Protein AF-A0A2J0YX47-F1 (afdb_monomer_lite)

Organism: Rhizobium meliloti (NCBI:txid382)

pLDDT: mean 73.88, std 24.18, range [27.05, 97.94]

Foldseek 3Di:
DDDDDDDDDDDDDDDDDDDPPDDDDDDDDDDDDDDDDDDQPDCLCVVLVVLLCVLCVLLQWAFDWDFDQDPVRDTDTDGQKDFDDPDDPLTFIDTWTKHFDDPPSLVVQCVSCVPDVLSNVLSVLLVVLCVVLVRFKMKTWDADDDRGALVRIDIDIDGPDPVRDDRDPVSSVSNSVSNRSSRRVSRVVVVVSVCVCPPVVVVVVVCVVVPPPPDPPDDDDD

Structure (mmCIF, N/CA/C/O backbone):
data_AF-A0A2J0YX47-F1
#
_entry.id   AF-A0A2J0YX47-F1
#
loop_
_atom_site.group_PDB
_atom_site.id
_atom_site.type_symbol
_atom_site.label_atom_id
_atom_site.label_alt_id
_atom_site.label_comp_id
_atom_site.label_asym_id
_atom_site.label_entity_id
_atom_site.label_seq_id
_atom_site.pdbx_PDB_ins_code
_atom_site.Cartn_x
_atom_site.Cartn_y
_atom_site.Cartn_z
_atom_site.occupancy
_atom_site.B_iso_or_equiv
_atom_site.auth_seq_id
_atom_site.auth_comp_id
_atom_site.auth_asym_id
_atom_site.auth_atom_id
_atom_site.pdbx_PDB_model_num
ATOM 1 N N . MET A 1 1 ? 71.806 33.761 16.094 1.00 38.50 1 MET A N 1
ATOM 2 C CA . MET A 1 1 ? 73.144 33.433 15.552 1.00 38.50 1 MET A CA 1
ATOM 3 C C . MET A 1 1 ? 73.238 31.907 15.451 1.00 38.50 1 MET A C 1
ATOM 5 O O . MET A 1 1 ? 73.053 31.285 16.481 1.00 38.50 1 MET A O 1
ATOM 9 N N . ARG A 1 2 ? 73.471 31.358 14.234 1.00 39.69 2 ARG A N 1
ATOM 10 C CA . ARG A 1 2 ? 73.780 29.937 13.860 1.00 39.69 2 ARG A CA 1
ATOM 11 C C . ARG A 1 2 ? 72.654 28.903 14.122 1.00 39.69 2 ARG A C 1
ATOM 13 O O . ARG A 1 2 ? 72.292 28.707 15.264 1.00 39.69 2 ARG A O 1
ATOM 20 N N . ARG A 1 3 ? 71.937 28.280 13.164 1.00 40.25 3 ARG A N 1
ATOM 21 C CA . ARG A 1 3 ? 72.217 27.531 11.901 1.00 40.25 3 ARG A CA 1
ATOM 22 C C . ARG A 1 3 ? 73.176 26.334 12.020 1.00 40.25 3 ARG A C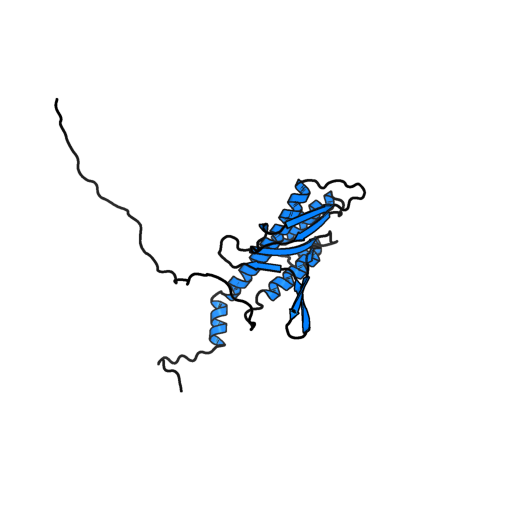 1
ATOM 24 O O . ARG A 1 3 ? 74.373 26.564 12.124 1.00 40.25 3 ARG A O 1
ATOM 31 N N . ALA A 1 4 ? 72.631 25.120 11.831 1.00 41.88 4 ALA A N 1
ATOM 32 C CA . ALA A 1 4 ? 73.027 24.031 10.897 1.00 41.88 4 ALA A CA 1
ATOM 33 C C . ALA A 1 4 ? 72.222 22.756 11.278 1.00 41.88 4 ALA A C 1
ATOM 35 O O . ALA A 1 4 ? 72.146 22.465 12.461 1.00 41.88 4 ALA A O 1
ATOM 36 N N . ARG A 1 5 ? 71.406 22.098 10.432 1.00 41.50 5 ARG A N 1
ATOM 37 C CA . ARG A 1 5 ? 71.568 21.398 9.126 1.00 41.50 5 ARG A CA 1
ATOM 38 C C . ARG A 1 5 ? 71.922 19.903 9.248 1.00 41.50 5 ARG A C 1
ATOM 40 O O . ARG A 1 5 ? 72.919 19.565 9.866 1.00 41.50 5 ARG A O 1
ATOM 47 N N . GLY A 1 6 ? 71.176 19.097 8.482 1.00 34.84 6 GLY A N 1
ATOM 48 C CA . GLY A 1 6 ? 71.463 17.714 8.056 1.00 34.84 6 GLY A CA 1
ATOM 49 C C . GLY A 1 6 ? 70.323 16.772 8.463 1.00 34.84 6 GLY A C 1
ATOM 50 O O . GLY A 1 6 ? 69.991 16.746 9.635 1.00 34.84 6 GLY A O 1
ATOM 51 N N . GLY A 1 7 ? 69.624 16.021 7.611 1.00 35.81 7 GLY A N 1
ATOM 52 C CA . GLY A 1 7 ? 69.786 15.655 6.201 1.00 35.81 7 GLY A CA 1
ATOM 53 C C . GLY A 1 7 ? 69.406 14.170 6.051 1.00 35.81 7 GLY A C 1
ATOM 54 O O . GLY A 1 7 ? 69.946 13.366 6.795 1.00 35.81 7 GLY A O 1
ATOM 55 N N . SER A 1 8 ? 68.471 13.827 5.154 1.00 39.28 8 SER A N 1
ATOM 56 C CA . SER A 1 8 ? 68.181 12.478 4.596 1.00 39.28 8 SER A CA 1
ATOM 57 C C . SER A 1 8 ? 66.858 12.612 3.822 1.00 39.28 8 SER A C 1
ATOM 59 O O . SER A 1 8 ? 65.834 12.948 4.403 1.00 39.28 8 SER A O 1
ATOM 61 N N . GLU A 1 9 ? 66.855 12.803 2.502 1.00 36.34 9 GLU A N 1
ATOM 62 C CA . GLU A 1 9 ? 66.995 11.815 1.417 1.00 36.34 9 GLU A CA 1
ATOM 63 C C . GLU A 1 9 ? 66.097 10.571 1.508 1.00 36.34 9 GLU A C 1
ATOM 65 O O . GLU A 1 9 ? 66.410 9.618 2.204 1.00 36.34 9 GLU A O 1
ATOM 70 N N . ARG A 1 10 ? 65.066 10.618 0.647 1.00 36.72 10 ARG A N 1
ATOM 71 C CA . ARG A 1 10 ? 64.506 9.553 -0.201 1.00 36.72 10 ARG A CA 1
ATOM 72 C C . ARG A 1 10 ? 63.946 8.313 0.493 1.00 36.72 10 ARG A C 1
ATOM 74 O O . ARG A 1 10 ? 64.685 7.395 0.797 1.00 36.72 10 ARG A O 1
ATOM 81 N N . GLU A 1 11 ? 62.629 8.180 0.392 1.00 37.47 11 GLU A N 1
ATOM 82 C CA . GLU A 1 11 ? 62.029 6.936 -0.087 1.00 37.47 11 GLU A CA 1
ATOM 83 C C . GLU A 1 11 ? 60.812 7.260 -0.963 1.00 37.47 11 GLU A C 1
ATOM 85 O O . GLU A 1 11 ? 59.869 7.940 -0.569 1.00 37.47 11 GLU A O 1
ATOM 90 N N . ARG A 1 12 ? 60.932 6.852 -2.228 1.00 39.25 12 ARG A N 1
ATOM 91 C CA . ARG A 1 12 ? 59.873 6.746 -3.228 1.00 39.25 12 ARG A CA 1
ATOM 92 C C . ARG A 1 12 ? 59.513 5.269 -3.265 1.00 39.25 12 ARG A C 1
ATOM 94 O O . ARG A 1 12 ? 60.406 4.481 -3.553 1.00 39.25 12 ARG A O 1
ATOM 101 N N . THR A 1 13 ? 58.254 4.919 -3.046 1.00 35.84 13 THR A N 1
ATOM 102 C CA . THR A 1 13 ? 57.599 3.679 -3.512 1.00 35.84 13 THR A CA 1
ATOM 103 C C . THR A 1 13 ? 56.110 3.835 -3.189 1.00 35.84 13 THR A C 1
ATOM 105 O O . THR A 1 13 ? 55.791 4.194 -2.066 1.00 35.84 13 THR A O 1
ATOM 108 N N . GLY A 1 14 ? 55.254 3.920 -4.219 1.00 36.66 14 GLY A N 1
ATOM 109 C CA . GLY A 1 14 ? 54.093 3.026 -4.414 1.00 36.66 14 GLY A CA 1
ATOM 110 C C . GLY A 1 14 ? 52.977 3.313 -3.399 1.00 36.66 14 GLY A C 1
ATOM 111 O O . GLY A 1 14 ? 53.189 3.166 -2.214 1.00 36.66 14 GLY A O 1
ATOM 112 N N . GLU A 1 15 ? 51.787 3.795 -3.724 1.00 35.84 15 GLU A N 1
ATOM 113 C CA . GLU A 1 15 ? 50.862 3.383 -4.770 1.00 35.84 15 GLU A CA 1
ATOM 114 C C . GLU A 1 15 ? 49.907 4.558 -5.018 1.00 35.84 15 GLU A C 1
ATOM 116 O O . GLU A 1 15 ? 49.274 5.071 -4.097 1.00 35.84 15 GLU A O 1
ATOM 121 N N . ALA A 1 16 ? 49.807 5.003 -6.267 1.00 35.28 16 ALA A N 1
ATOM 122 C CA . ALA A 1 16 ? 48.695 5.823 -6.719 1.00 35.28 16 ALA A CA 1
ATOM 123 C C . ALA A 1 16 ? 47.857 4.940 -7.640 1.00 35.28 16 ALA A C 1
ATOM 125 O O . ALA A 1 16 ? 48.049 4.915 -8.853 1.00 35.28 16 ALA A O 1
ATOM 126 N N . GLU A 1 17 ? 46.953 4.176 -7.032 1.00 39.28 17 GLU A N 1
ATOM 127 C CA . GLU A 1 17 ? 45.721 3.769 -7.691 1.00 39.28 17 GLU A CA 1
ATOM 128 C C . GLU A 1 17 ? 45.005 5.037 -8.155 1.00 39.28 17 GLU A C 1
ATOM 130 O O . GLU A 1 17 ? 44.599 5.850 -7.323 1.00 39.28 17 GLU A O 1
ATOM 135 N N . ARG A 1 18 ? 44.874 5.222 -9.470 1.00 37.50 18 ARG A N 1
ATOM 136 C CA . ARG A 1 18 ? 43.734 5.874 -10.130 1.00 37.50 18 ARG A CA 1
ATOM 137 C C . ARG A 1 18 ? 43.959 5.910 -11.635 1.00 37.50 18 ARG A C 1
ATOM 139 O O . ARG A 1 18 ? 45.076 6.073 -12.106 1.00 37.50 18 ARG A O 1
ATOM 146 N N . GLU A 1 19 ? 42.832 5.840 -12.336 1.00 36.16 19 GLU A N 1
ATOM 147 C CA . GLU A 1 19 ? 42.657 6.194 -13.745 1.00 36.16 19 GLU A CA 1
ATOM 148 C C . GLU A 1 19 ? 42.792 5.051 -14.767 1.00 36.16 19 GLU A C 1
ATOM 150 O O . GLU A 1 19 ? 43.541 5.099 -15.734 1.00 36.16 19 GLU A O 1
ATOM 155 N N . SER A 1 20 ? 41.942 4.033 -14.606 1.00 33.59 20 SER A N 1
ATOM 156 C CA . SER A 1 20 ? 41.308 3.383 -15.760 1.00 33.59 20 SER A CA 1
ATOM 157 C C . SER A 1 20 ? 39.887 3.925 -15.886 1.00 33.59 20 SER A C 1
ATOM 159 O O . SER A 1 20 ? 38.939 3.376 -15.331 1.00 33.59 20 SER A O 1
ATOM 161 N N . ALA A 1 21 ? 39.750 5.061 -16.570 1.00 35.97 21 ALA A N 1
ATOM 162 C CA . ALA A 1 21 ? 38.461 5.584 -16.993 1.00 35.97 21 ALA A CA 1
ATOM 163 C C . ALA A 1 21 ? 37.907 4.677 -18.105 1.00 35.97 21 ALA A C 1
ATOM 165 O O . ALA A 1 21 ? 38.193 4.864 -19.286 1.00 35.97 21 ALA A O 1
ATOM 166 N N . GLN A 1 22 ? 37.130 3.662 -17.722 1.00 36.25 22 GLN A N 1
ATOM 167 C CA . GLN A 1 22 ? 36.187 3.033 -18.638 1.00 36.25 22 GLN A CA 1
ATOM 168 C C . GLN A 1 22 ? 35.121 4.072 -18.981 1.00 36.25 22 GLN A C 1
ATOM 170 O O . GLN A 1 22 ? 34.341 4.500 -18.132 1.00 36.25 22 GLN A O 1
ATOM 175 N N . ALA A 1 23 ? 35.131 4.501 -20.239 1.00 35.12 23 ALA A N 1
ATOM 176 C CA . ALA A 1 23 ? 34.070 5.285 -20.838 1.00 35.12 23 ALA A CA 1
ATOM 177 C C . ALA A 1 23 ? 32.773 4.457 -20.825 1.00 35.12 23 ALA A C 1
ATOM 179 O O . ALA A 1 23 ? 32.535 3.636 -21.708 1.00 35.12 23 ALA A O 1
ATOM 180 N N . GLY A 1 24 ? 31.950 4.658 -19.795 1.00 37.19 24 GLY A N 1
ATOM 181 C CA . GLY A 1 24 ? 30.542 4.278 -19.827 1.00 37.19 24 GLY A CA 1
ATOM 182 C C . GLY A 1 24 ? 29.814 5.068 -20.924 1.00 37.19 24 GLY A C 1
ATOM 183 O O . GLY A 1 24 ? 30.229 6.188 -21.249 1.00 37.19 24 GLY A O 1
ATOM 184 N N . PRO A 1 25 ? 28.755 4.509 -21.533 1.00 35.00 25 PRO A N 1
ATOM 185 C CA . PRO A 1 25 ? 28.060 5.162 -22.632 1.00 35.00 25 PRO A CA 1
ATOM 186 C C . PRO A 1 25 ? 27.512 6.519 -22.181 1.00 35.00 25 PRO A C 1
ATOM 188 O O . PRO A 1 25 ? 26.784 6.636 -21.197 1.00 35.00 25 PRO A O 1
ATOM 191 N N . SER A 1 26 ? 27.909 7.560 -22.909 1.00 29.38 26 SER A N 1
ATOM 192 C CA . SER A 1 26 ? 27.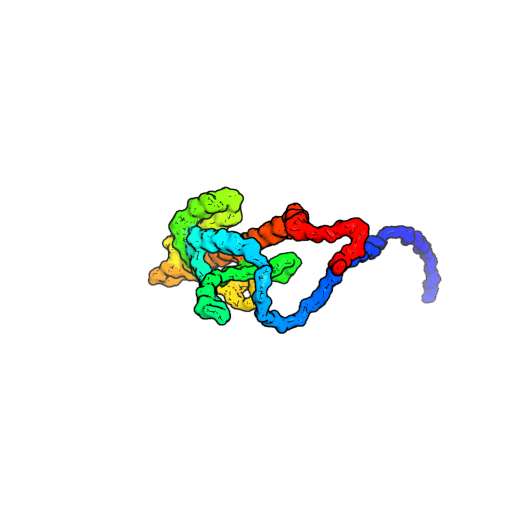496 8.938 -22.676 1.00 29.38 26 SER A CA 1
ATOM 193 C C . SER A 1 26 ? 25.991 9.089 -22.915 1.00 29.38 26 SER A C 1
ATOM 195 O O . SER A 1 26 ? 25.520 8.965 -24.044 1.00 29.38 26 SER A O 1
ATOM 197 N N . PHE A 1 27 ? 25.237 9.377 -21.855 1.00 44.53 27 PHE A N 1
ATOM 198 C CA . PHE A 1 27 ? 23.843 9.809 -21.948 1.00 44.53 27 PHE A CA 1
ATOM 199 C C . PHE A 1 27 ? 23.772 11.298 -22.337 1.00 44.53 27 PHE A C 1
ATOM 201 O O . PHE A 1 27 ? 24.499 12.107 -21.754 1.00 44.53 27 PHE A O 1
ATOM 208 N N . PRO A 1 28 ? 22.897 11.706 -23.276 1.00 35.84 28 PRO A N 1
ATOM 209 C CA . PRO A 1 28 ? 22.617 13.120 -23.505 1.00 35.84 28 PRO A CA 1
ATOM 210 C C . PRO A 1 28 ? 21.797 13.719 -22.340 1.00 35.84 28 PRO A C 1
ATOM 212 O O . PRO A 1 28 ? 20.998 13.012 -21.719 1.00 35.84 28 PRO A O 1
ATOM 215 N N . PRO A 1 29 ? 21.969 15.018 -22.028 1.00 35.03 29 PRO A N 1
ATOM 216 C CA . PRO A 1 29 ? 21.362 15.649 -20.859 1.00 35.03 29 PRO A CA 1
ATOM 217 C C . PRO A 1 29 ? 19.848 15.833 -21.038 1.00 35.03 29 PRO A C 1
ATOM 219 O O . PRO A 1 29 ? 19.388 16.373 -22.044 1.00 35.03 29 PRO A O 1
ATOM 222 N N . GLN A 1 30 ? 19.068 15.417 -20.037 1.00 43.44 30 GLN A N 1
ATOM 223 C CA . GLN A 1 30 ? 17.628 15.665 -19.984 1.00 43.44 30 GLN A CA 1
ATOM 224 C C . GLN A 1 30 ? 17.338 17.115 -19.584 1.00 43.44 30 GLN A C 1
ATOM 226 O O . GLN A 1 30 ? 17.714 17.562 -18.502 1.00 43.44 30 GLN A O 1
ATOM 231 N N . GLY A 1 31 ? 16.611 17.832 -20.441 1.00 27.05 31 GLY A N 1
ATOM 232 C CA . GLY A 1 31 ? 16.115 19.175 -20.169 1.00 27.05 31 GLY A CA 1
ATOM 233 C C . GLY A 1 31 ? 14.807 19.468 -20.902 1.00 27.05 31 GLY A C 1
ATOM 234 O O . GLY A 1 31 ? 14.831 19.883 -22.053 1.00 27.05 31 GLY A O 1
ATOM 235 N N . GLY A 1 32 ? 13.680 19.335 -20.195 1.00 27.56 32 GLY A N 1
ATOM 236 C CA . GLY A 1 32 ? 12.440 20.074 -20.479 1.00 27.56 32 GLY A CA 1
ATOM 237 C C . GLY A 1 32 ? 11.583 19.628 -21.678 1.00 27.56 32 GLY A C 1
ATOM 238 O O . GLY A 1 32 ? 11.955 18.740 -22.427 1.00 27.56 32 GLY A O 1
ATOM 239 N N . PRO A 1 33 ? 10.361 20.175 -21.809 1.00 52.56 33 PRO A N 1
ATOM 240 C CA . PRO A 1 33 ? 9.127 19.397 -21.702 1.00 52.56 33 PRO A CA 1
ATOM 241 C C . PRO A 1 33 ? 8.419 19.224 -23.050 1.00 52.56 33 PRO A C 1
ATOM 243 O O . PRO A 1 33 ? 8.163 20.220 -23.713 1.00 52.56 33 PRO A O 1
ATOM 246 N N . HIS A 1 34 ? 7.986 18.013 -23.422 1.00 31.62 34 HIS A N 1
ATOM 247 C CA . HIS A 1 34 ? 7.044 17.862 -24.536 1.00 31.62 34 HIS A CA 1
ATOM 248 C C . HIS A 1 34 ? 5.992 16.769 -24.338 1.00 31.62 34 HIS A C 1
ATOM 250 O O . HIS A 1 34 ? 6.249 15.642 -23.924 1.00 31.62 34 HIS A O 1
ATOM 256 N N . ALA A 1 35 ? 4.777 17.207 -24.643 1.00 27.16 35 ALA A N 1
ATOM 257 C CA . ALA A 1 35 ? 3.500 16.535 -24.600 1.00 27.16 35 ALA A CA 1
ATOM 258 C C . ALA A 1 35 ? 3.387 15.305 -25.521 1.00 27.16 35 ALA A C 1
ATOM 260 O O . ALA A 1 35 ? 3.874 15.294 -26.645 1.00 27.16 35 ALA A O 1
ATOM 261 N N . SER A 1 36 ? 2.626 14.327 -25.032 1.00 41.34 36 SER A N 1
ATOM 262 C CA . SER A 1 36 ? 1.572 13.572 -25.726 1.00 41.34 36 SER A CA 1
ATOM 263 C C . SER A 1 36 ? 1.698 13.340 -27.248 1.00 41.34 36 SER A C 1
ATOM 265 O O . SER A 1 36 ? 1.225 14.159 -28.033 1.00 41.34 36 SER A O 1
ATOM 267 N N . HIS A 1 37 ? 2.152 12.146 -27.660 1.00 29.75 37 HIS A N 1
ATOM 268 C CA . HIS A 1 37 ? 1.609 11.414 -28.825 1.00 29.75 37 HIS A CA 1
ATOM 269 C C . HIS A 1 37 ? 1.997 9.916 -28.816 1.00 29.75 37 HIS A C 1
ATOM 271 O O . HIS A 1 37 ? 3.002 9.485 -29.361 1.00 29.75 37 HIS A O 1
ATOM 277 N N . ARG A 1 38 ? 1.163 9.129 -28.128 1.00 33.25 38 ARG A N 1
ATOM 278 C CA . ARG A 1 38 ? 0.569 7.837 -28.529 1.00 33.25 38 ARG A CA 1
ATOM 279 C C . ARG A 1 38 ? 1.216 7.062 -29.705 1.00 33.25 38 ARG A C 1
ATOM 281 O O . ARG A 1 38 ? 0.926 7.380 -30.851 1.00 33.25 38 ARG A O 1
ATOM 288 N N . ALA A 1 39 ? 1.901 5.952 -29.397 1.00 28.03 39 ALA A N 1
ATOM 289 C CA . ALA A 1 39 ? 1.749 4.634 -30.049 1.00 28.03 39 ALA A CA 1
ATOM 290 C C . ALA A 1 39 ? 2.623 3.556 -29.351 1.00 28.03 39 ALA A C 1
ATOM 292 O O . ALA A 1 39 ? 3.835 3.528 -29.517 1.00 28.03 39 ALA A O 1
ATOM 293 N N . ALA A 1 40 ? 1.977 2.678 -28.572 1.00 35.97 40 ALA A N 1
ATOM 294 C CA . ALA A 1 40 ? 2.375 1.291 -28.279 1.00 35.97 40 ALA A CA 1
ATOM 295 C C . ALA A 1 40 ? 3.838 0.979 -27.873 1.00 35.97 40 ALA A C 1
ATOM 297 O O . ALA A 1 40 ? 4.544 0.328 -28.633 1.00 35.97 40 ALA A O 1
ATOM 298 N N . ARG A 1 41 ? 4.263 1.335 -26.650 1.00 34.41 41 ARG A N 1
ATOM 299 C CA . ARG A 1 41 ? 5.377 0.699 -25.902 1.00 34.41 41 ARG A CA 1
ATOM 300 C C . ARG A 1 41 ? 5.165 1.003 -24.410 1.00 34.41 41 ARG A C 1
ATOM 302 O O . ARG A 1 41 ? 5.099 2.176 -24.073 1.00 34.41 41 ARG A O 1
ATOM 309 N N . SER A 1 42 ? 4.971 0.095 -23.467 1.00 48.47 42 SER A N 1
ATOM 310 C CA . SER A 1 42 ? 4.881 -1.363 -23.413 1.00 48.47 42 SER A CA 1
ATOM 311 C C . SER A 1 42 ? 3.952 -1.632 -22.214 1.00 48.47 42 SER A C 1
ATOM 313 O O . SER A 1 42 ? 4.196 -1.099 -21.137 1.00 48.47 42 SER A O 1
ATOM 315 N N . GLY A 1 43 ? 2.861 -2.386 -22.379 1.00 65.69 43 GLY A N 1
ATOM 316 C CA . GLY A 1 43 ? 1.953 -2.771 -21.277 1.00 65.69 43 GLY A CA 1
ATOM 317 C C . GLY A 1 43 ? 2.561 -3.833 -20.357 1.00 65.69 43 GLY A C 1
ATOM 318 O O . GLY A 1 43 ? 1.862 -4.684 -19.834 1.00 65.69 43 GLY A O 1
ATOM 319 N N . TRP A 1 44 ? 3.887 -3.842 -20.229 1.00 81.06 44 TRP A N 1
ATOM 320 C CA . TRP A 1 44 ? 4.625 -4.868 -19.498 1.00 81.06 44 TRP A CA 1
ATOM 321 C C . TRP A 1 44 ? 4.287 -4.863 -18.006 1.00 81.06 44 TRP A C 1
ATOM 323 O O . TRP A 1 44 ? 4.324 -5.895 -17.357 1.00 81.06 44 TRP A O 1
ATOM 333 N N . PHE A 1 45 ? 3.899 -3.700 -17.485 1.00 84.56 45 PHE A N 1
ATOM 334 C CA . PHE A 1 45 ? 3.440 -3.534 -16.115 1.00 84.56 45 PHE A CA 1
ATOM 335 C C . PHE A 1 45 ? 1.945 -3.833 -15.937 1.00 84.56 45 PHE A C 1
ATOM 337 O O . PHE A 1 45 ? 1.479 -3.801 -14.803 1.00 84.56 45 PHE A O 1
ATOM 344 N N . ASP A 1 46 ? 1.175 -4.086 -17.007 1.00 86.19 46 ASP A N 1
ATOM 345 C CA . ASP A 1 46 ? -0.278 -4.285 -16.897 1.00 86.19 46 ASP A CA 1
ATOM 346 C C . ASP A 1 46 ? -0.587 -5.524 -16.035 1.00 86.19 46 ASP A C 1
ATOM 348 O O . ASP A 1 46 ? -1.456 -5.461 -15.173 1.00 86.19 46 ASP A O 1
ATOM 352 N N . SER A 1 47 ? 0.195 -6.604 -16.166 1.00 87.56 47 SER A N 1
ATOM 353 C CA . SER A 1 47 ? 0.081 -7.802 -15.317 1.00 87.56 47 SER A CA 1
ATOM 354 C C . SER A 1 47 ? 0.360 -7.504 -13.841 1.00 87.56 47 SER A C 1
ATOM 356 O O . SER A 1 47 ? -0.387 -7.940 -12.966 1.00 87.56 47 SER A O 1
ATOM 358 N N . VAL A 1 48 ? 1.411 -6.727 -13.559 1.00 91.94 48 VAL A N 1
ATOM 359 C CA . VAL A 1 48 ? 1.774 -6.307 -12.198 1.00 91.94 48 VAL A CA 1
ATOM 360 C C . VAL A 1 48 ? 0.690 -5.404 -11.608 1.00 91.94 48 VAL A C 1
ATOM 362 O O . VAL A 1 48 ? 0.381 -5.498 -10.422 1.00 91.94 48 VAL A O 1
ATOM 365 N N . TYR A 1 49 ? 0.082 -4.540 -12.422 1.00 92.56 49 TYR A N 1
ATOM 366 C CA . TYR A 1 49 ? -1.012 -3.673 -11.988 1.00 92.56 49 TYR A CA 1
ATOM 367 C C . TYR A 1 49 ? -2.279 -4.476 -11.707 1.00 92.56 49 TYR A C 1
ATOM 369 O O . TYR A 1 49 ? -2.868 -4.283 -10.648 1.00 92.56 49 TYR A O 1
ATOM 377 N N . ASP A 1 50 ? -2.656 -5.408 -12.581 1.00 91.00 50 ASP A N 1
ATOM 378 C CA . ASP A 1 50 ? -3.815 -6.285 -12.386 1.00 91.00 50 ASP A CA 1
ATOM 379 C C . ASP A 1 50 ? -3.669 -7.140 -11.110 1.00 91.00 50 ASP A C 1
ATOM 381 O O . ASP A 1 50 ? -4.617 -7.296 -10.323 1.00 91.00 50 ASP A O 1
ATOM 385 N N . ASP A 1 51 ? -2.463 -7.660 -10.859 1.00 93.31 51 ASP A N 1
ATOM 386 C CA . ASP A 1 51 ? -2.149 -8.394 -9.633 1.00 93.31 51 ASP A CA 1
ATOM 387 C C . ASP A 1 51 ? -2.228 -7.485 -8.398 1.00 93.31 51 ASP A C 1
ATOM 389 O O . ASP A 1 51 ? -2.878 -7.815 -7.399 1.00 93.31 51 ASP A O 1
ATOM 393 N N . PHE A 1 52 ? -1.658 -6.282 -8.488 1.00 95.38 52 PHE A N 1
ATOM 394 C CA . PHE A 1 52 ? -1.718 -5.290 -7.421 1.00 95.38 52 PHE A CA 1
ATOM 395 C C . PHE A 1 52 ? -3.151 -4.846 -7.107 1.00 95.38 52 PHE A C 1
ATOM 397 O O . PHE A 1 52 ? -3.515 -4.743 -5.935 1.00 95.38 52 PHE A O 1
ATOM 404 N N . GLU A 1 53 ? -4.001 -4.639 -8.115 1.00 94.81 53 GLU A N 1
ATOM 405 C CA . GLU A 1 53 ? -5.425 -4.346 -7.927 1.00 94.81 53 GLU A CA 1
ATOM 406 C C . GLU A 1 53 ? -6.123 -5.468 -7.146 1.00 94.81 53 GLU A C 1
ATOM 408 O O . GLU A 1 53 ? -6.887 -5.205 -6.207 1.00 94.81 53 GLU A O 1
ATOM 413 N N . THR A 1 54 ? -5.814 -6.724 -7.483 1.00 95.56 54 THR A N 1
ATOM 414 C CA . THR A 1 54 ? -6.342 -7.907 -6.793 1.00 95.56 54 THR A CA 1
ATOM 415 C C . THR A 1 54 ? -5.879 -7.953 -5.336 1.00 95.56 54 THR A C 1
ATOM 417 O O . THR A 1 54 ? -6.697 -8.144 -4.428 1.00 95.56 54 THR A O 1
ATOM 420 N N . ILE A 1 55 ? -4.593 -7.706 -5.081 1.00 96.69 55 ILE A N 1
ATOM 421 C CA . ILE A 1 55 ? -4.016 -7.645 -3.732 1.00 96.69 55 ILE A CA 1
ATOM 422 C C . ILE A 1 55 ? -4.654 -6.518 -2.918 1.00 96.69 55 ILE A C 1
ATOM 424 O O . ILE A 1 55 ? -5.090 -6.750 -1.786 1.00 96.69 55 ILE A O 1
ATOM 428 N N . CYS A 1 56 ? -4.786 -5.319 -3.488 1.00 96.50 56 CYS A N 1
ATOM 429 C CA . CYS A 1 56 ? -5.477 -4.202 -2.854 1.00 96.50 56 CYS A CA 1
ATOM 430 C C . CYS A 1 56 ? -6.907 -4.594 -2.463 1.00 96.50 56 CYS A C 1
ATOM 432 O O . CYS A 1 56 ? -7.292 -4.431 -1.303 1.00 96.50 56 CYS A O 1
ATOM 434 N N . ALA A 1 57 ? -7.670 -5.196 -3.378 1.00 96.12 57 ALA A N 1
ATOM 435 C CA . ALA A 1 57 ? -9.034 -5.641 -3.103 1.00 96.12 57 ALA A CA 1
ATOM 436 C C . ALA A 1 57 ? -9.103 -6.703 -1.986 1.00 96.12 57 ALA A C 1
ATOM 438 O O . ALA A 1 57 ? -10.005 -6.662 -1.141 1.00 96.12 57 ALA A O 1
ATOM 439 N N . ILE A 1 58 ? -8.142 -7.632 -1.938 1.00 96.50 58 ILE A N 1
ATOM 440 C CA . ILE A 1 58 ? -8.021 -8.642 -0.876 1.00 96.50 58 ILE A CA 1
ATOM 441 C C . ILE A 1 58 ? -7.747 -7.992 0.485 1.00 96.50 58 ILE A C 1
ATOM 443 O O . ILE A 1 58 ? -8.357 -8.386 1.487 1.00 96.50 58 ILE A O 1
ATOM 447 N N . LEU A 1 59 ? -6.847 -7.009 0.526 1.00 96.25 59 LEU A N 1
ATOM 448 C CA . LEU A 1 59 ? -6.457 -6.298 1.744 1.00 96.25 59 LEU A CA 1
ATOM 449 C C . LEU A 1 59 ? -7.518 -5.298 2.227 1.00 96.25 59 LEU A C 1
ATOM 451 O O . LEU A 1 59 ? -7.445 -4.851 3.368 1.00 96.25 59 LEU A O 1
ATOM 455 N N . GLY A 1 60 ? -8.525 -4.986 1.406 1.00 96.38 60 GLY A N 1
ATOM 456 C CA . GLY A 1 60 ? -9.569 -4.008 1.728 1.00 96.38 60 GLY A CA 1
ATOM 457 C C . GLY A 1 60 ? -9.231 -2.580 1.295 1.00 96.38 60 GLY A C 1
ATOM 458 O O . GLY A 1 60 ? -9.805 -1.620 1.806 1.00 96.38 60 GLY A O 1
ATOM 459 N N . ILE A 1 61 ? -8.301 -2.433 0.355 1.00 97.12 61 ILE A N 1
ATOM 460 C CA . ILE A 1 61 ? -7.928 -1.172 -0.277 1.00 97.12 61 ILE A CA 1
ATOM 461 C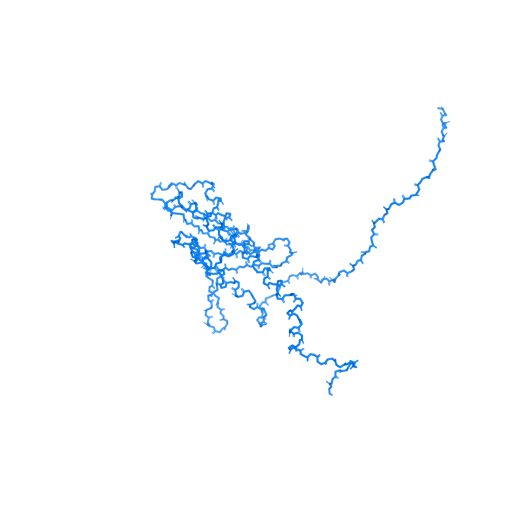 C . ILE A 1 61 ? -8.721 -1.035 -1.572 1.00 97.12 61 ILE A C 1
ATOM 463 O O . ILE A 1 61 ? -8.581 -1.820 -2.506 1.00 97.12 61 ILE A O 1
ATOM 467 N N . ARG A 1 62 ? -9.552 0.000 -1.642 1.00 96.19 62 ARG A N 1
ATOM 468 C CA . ARG A 1 62 ? -10.226 0.404 -2.871 1.00 96.19 62 ARG A CA 1
ATOM 469 C C . ARG A 1 62 ? -9.400 1.481 -3.554 1.00 96.19 62 ARG A C 1
ATOM 471 O O . ARG A 1 62 ? -9.371 2.613 -3.074 1.00 96.19 62 ARG A O 1
ATOM 478 N N . LEU A 1 63 ? -8.767 1.139 -4.669 1.00 94.56 63 LEU A N 1
ATOM 479 C CA . LEU A 1 63 ? -7.998 2.097 -5.457 1.00 94.56 63 LEU A CA 1
ATOM 480 C C . LEU A 1 63 ? -8.915 3.172 -6.050 1.00 94.56 63 LEU A C 1
ATOM 482 O O . LEU A 1 63 ? -10.023 2.888 -6.522 1.00 94.56 63 LEU A O 1
ATOM 486 N N . LYS A 1 64 ? -8.461 4.427 -6.005 1.00 92.38 64 LYS A N 1
ATOM 487 C CA . LYS A 1 64 ? -9.129 5.509 -6.729 1.00 92.38 64 LYS A CA 1
ATOM 488 C C . LYS A 1 64 ? -8.921 5.285 -8.217 1.00 92.38 64 LYS A C 1
ATOM 490 O O . LYS A 1 64 ? -7.898 4.760 -8.645 1.00 92.38 64 LYS A O 1
ATOM 495 N N . THR A 1 65 ? -9.907 5.689 -9.004 1.00 87.81 65 THR A N 1
ATOM 496 C CA . THR A 1 65 ? -9.808 5.627 -10.457 1.00 87.81 65 THR A CA 1
ATOM 497 C C . THR A 1 65 ? -9.996 7.012 -11.040 1.00 87.81 65 THR A C 1
ATOM 499 O O . THR A 1 65 ? -10.839 7.792 -10.587 1.00 87.81 65 THR A O 1
ATOM 502 N N . ARG A 1 66 ? -9.189 7.334 -12.048 1.00 80.88 66 ARG A N 1
ATOM 503 C CA . ARG A 1 66 ? -9.280 8.599 -12.767 1.00 80.88 66 ARG A CA 1
ATOM 504 C C . ARG A 1 66 ? -9.850 8.342 -14.152 1.00 80.88 66 ARG A C 1
ATOM 506 O O . ARG A 1 66 ? -9.278 7.592 -14.942 1.00 80.88 66 ARG A O 1
ATOM 513 N N . SER A 1 67 ? -10.961 9.008 -14.463 1.00 73.44 67 SER A N 1
ATOM 514 C CA . SER A 1 67 ? -11.533 8.987 -15.808 1.00 73.44 67 SER A CA 1
ATOM 515 C C . SER A 1 67 ? -10.620 9.749 -16.765 1.00 73.44 67 SER A C 1
ATOM 517 O O . SER A 1 67 ? -10.444 10.966 -16.631 1.00 73.44 67 SER A O 1
ATOM 519 N N . MET A 1 68 ? -10.062 9.051 -17.746 1.00 64.81 68 MET A N 1
ATOM 520 C CA . MET A 1 68 ? -9.342 9.663 -18.851 1.00 64.81 68 MET A CA 1
ATOM 521 C C . MET A 1 68 ? -10.256 9.753 -20.068 1.00 64.81 68 MET A C 1
ATOM 523 O O . MET A 1 68 ? -10.786 8.751 -20.551 1.00 64.81 68 MET A O 1
ATOM 527 N N . ARG A 1 69 ? -10.441 10.978 -20.572 1.00 62.09 69 ARG A N 1
ATOM 528 C CA . ARG A 1 69 ? -11.110 11.208 -21.854 1.00 62.09 69 ARG A CA 1
ATOM 529 C C . ARG A 1 69 ? -10.146 10.813 -22.960 1.00 62.09 69 ARG A C 1
ATOM 531 O O . ARG A 1 69 ? -9.160 11.503 -23.205 1.00 62.09 69 ARG A O 1
ATOM 538 N N . THR A 1 70 ? -10.431 9.703 -23.622 1.00 61.62 70 THR A N 1
ATOM 539 C CA . THR A 1 70 ? -9.722 9.331 -24.844 1.00 61.62 70 THR A CA 1
ATOM 540 C C . THR A 1 70 ? -10.268 10.196 -25.981 1.00 61.62 70 THR A C 1
ATOM 542 O O . THR A 1 70 ? -11.473 10.434 -26.040 1.00 61.62 70 THR A O 1
ATOM 545 N N . GLY A 1 71 ? -9.417 10.667 -26.901 1.00 59.00 71 GLY A N 1
ATOM 546 C CA . GLY A 1 71 ? -9.806 11.597 -27.982 1.00 59.00 71 GLY A CA 1
ATOM 547 C C . GLY A 1 71 ? -10.907 11.109 -28.943 1.00 59.00 71 GLY A C 1
ATOM 548 O O . GLY A 1 71 ? -11.301 11.857 -29.826 1.00 59.00 71 GLY A O 1
ATOM 549 N N . GLY A 1 72 ? -11.407 9.878 -28.770 1.00 66.94 72 GLY A N 1
ATOM 550 C CA . GLY A 1 72 ? -12.518 9.274 -29.514 1.00 66.94 72 GLY A CA 1
ATOM 551 C C . GLY A 1 72 ? -13.820 9.102 -28.715 1.00 66.94 72 GLY A C 1
ATOM 552 O O . GLY A 1 72 ? -14.666 8.318 -29.124 1.00 66.94 72 GLY A O 1
ATOM 553 N N . GLY A 1 73 ? -13.989 9.768 -27.566 1.00 61.34 73 GLY A N 1
ATOM 554 C CA . GLY A 1 73 ? -15.256 9.772 -26.811 1.00 61.34 73 GLY A CA 1
ATOM 555 C C . GLY A 1 73 ? -15.451 8.616 -25.822 1.00 61.34 73 GLY A C 1
ATOM 556 O O . GLY A 1 73 ? -16.342 8.690 -24.978 1.00 61.34 73 GLY A O 1
ATOM 557 N N . SER A 1 74 ? -14.594 7.592 -25.836 1.00 57.16 74 SER A N 1
ATOM 558 C CA . SER A 1 74 ? -14.554 6.578 -24.777 1.00 57.16 74 SER A CA 1
ATOM 559 C C . SER A 1 74 ? -13.901 7.149 -23.512 1.00 57.16 74 SER A C 1
ATOM 561 O O . SER A 1 74 ? -12.816 7.738 -23.567 1.00 57.16 74 SER A O 1
ATOM 563 N N . SER A 1 75 ? -14.542 6.971 -22.357 1.00 58.50 75 SER A N 1
ATOM 564 C CA . SER A 1 75 ? -13.931 7.237 -21.051 1.00 58.50 75 SER A CA 1
ATOM 565 C C . SER A 1 75 ? -13.291 5.940 -20.569 1.00 58.50 75 SER A C 1
ATOM 567 O O . SER A 1 75 ? -13.998 4.960 -20.350 1.00 58.50 75 SER A O 1
ATOM 569 N N . SER A 1 76 ? -11.964 5.912 -20.450 1.00 66.00 76 SER A N 1
ATOM 570 C CA . SER A 1 76 ? -11.264 4.802 -19.798 1.00 66.00 76 SER A CA 1
ATOM 571 C C . SER A 1 76 ? -11.031 5.185 -18.346 1.00 66.00 76 SER A C 1
ATOM 573 O O . SER A 1 76 ? -10.428 6.224 -18.069 1.00 66.00 76 SER A O 1
ATOM 575 N N . SER A 1 77 ? -11.501 4.355 -17.419 1.00 75.31 77 SER A N 1
ATOM 576 C CA . SER A 1 77 ? -11.134 4.470 -16.010 1.00 75.31 77 SER A CA 1
ATOM 577 C C . SER A 1 77 ? -9.821 3.724 -15.804 1.00 75.31 77 SER A C 1
ATOM 579 O O . SER A 1 77 ? -9.740 2.560 -16.186 1.00 75.31 77 SER A O 1
ATOM 581 N N . LYS A 1 78 ? -8.792 4.384 -15.271 1.00 80.38 78 LYS A N 1
ATOM 582 C CA . LYS A 1 78 ? -7.549 3.716 -14.857 1.00 80.38 78 LYS A CA 1
ATOM 583 C C . LYS A 1 78 ? -7.342 3.890 -13.355 1.00 80.38 78 LYS A C 1
ATOM 585 O O . LYS A 1 78 ? -7.681 4.969 -12.848 1.00 80.38 78 LYS A O 1
ATOM 590 N N . PRO A 1 79 ? -6.814 2.876 -12.652 1.00 85.62 79 PRO A N 1
ATOM 591 C CA . PRO A 1 79 ? -6.435 3.030 -11.255 1.00 85.62 79 PRO A CA 1
ATOM 592 C C . PRO A 1 79 ? -5.377 4.133 -11.112 1.00 85.62 79 PRO A C 1
ATOM 594 O O . PRO A 1 79 ? -4.543 4.351 -11.993 1.00 85.62 79 PRO A O 1
ATOM 597 N N . CYS A 1 80 ? -5.435 4.858 -10.001 1.00 89.44 80 CYS A N 1
ATOM 598 C CA . CYS A 1 80 ? -4.443 5.851 -9.610 1.00 89.44 80 CYS A CA 1
ATOM 599 C C . CYS A 1 80 ? -3.201 5.144 -9.046 1.00 89.44 80 CYS A C 1
ATOM 601 O O . CYS A 1 80 ? -2.999 5.127 -7.834 1.00 89.44 80 CYS A O 1
ATOM 603 N N . ILE A 1 81 ? -2.418 4.519 -9.925 1.00 90.94 81 ILE A N 1
ATOM 604 C CA . ILE A 1 81 ? -1.131 3.883 -9.624 1.00 90.94 81 ILE A CA 1
ATOM 605 C C . ILE A 1 81 ? -0.069 4.571 -10.481 1.00 90.94 81 ILE A C 1
ATOM 607 O O . ILE A 1 81 ? -0.272 4.760 -11.684 1.00 90.94 81 ILE A O 1
ATOM 611 N N . TRP A 1 82 ? 1.054 4.945 -9.872 1.00 90.12 82 TRP A N 1
ATOM 612 C CA . TRP A 1 82 ? 2.175 5.570 -10.569 1.00 90.12 82 TRP A CA 1
ATOM 613 C C . TRP A 1 82 ? 3.505 5.041 -10.051 1.00 90.12 82 TRP A C 1
ATOM 615 O O . TRP A 1 82 ? 3.639 4.679 -8.887 1.00 90.12 82 TRP A O 1
ATOM 625 N N . PHE A 1 83 ? 4.507 5.049 -10.920 1.00 90.94 83 PHE A N 1
ATOM 626 C CA . PHE A 1 83 ? 5.891 4.760 -10.574 1.00 90.94 83 PHE A CA 1
ATOM 627 C C . PHE A 1 83 ? 6.819 5.662 -11.384 1.00 90.94 83 PHE A C 1
ATOM 629 O O . PHE A 1 83 ? 6.408 6.229 -12.403 1.00 90.94 83 PHE A O 1
ATOM 636 N N . SER A 1 84 ? 8.058 5.810 -10.933 1.00 87.25 84 SER A N 1
ATOM 637 C CA . SER A 1 84 ? 9.091 6.537 -11.667 1.00 87.25 84 SER A CA 1
ATOM 638 C C . SER A 1 84 ? 10.374 5.733 -11.728 1.00 87.25 84 SER A C 1
ATOM 640 O O . SER A 1 84 ? 10.893 5.389 -10.674 1.00 87.25 84 SER A O 1
ATOM 642 N N . GLY A 1 85 ? 10.875 5.530 -12.951 1.00 83.19 85 GLY A N 1
ATOM 643 C CA . GLY A 1 85 ? 12.232 5.061 -13.225 1.00 83.19 85 GLY A CA 1
ATOM 644 C C . GLY A 1 85 ? 12.617 3.744 -12.560 1.00 83.19 85 GLY A C 1
ATOM 645 O O . GLY A 1 85 ? 11.798 3.074 -11.940 1.00 83.19 85 GLY A O 1
ATOM 646 N N . PHE A 1 86 ? 13.887 3.406 -12.743 1.00 82.31 86 PHE A N 1
ATOM 647 C CA . PHE A 1 86 ? 14.620 2.467 -11.913 1.00 82.31 86 PHE A CA 1
ATOM 648 C C . PHE A 1 86 ? 16.045 3.014 -11.774 1.00 82.31 86 PHE A C 1
ATOM 650 O O . PHE A 1 86 ? 16.563 3.659 -12.695 1.00 82.31 86 PHE A O 1
ATOM 657 N N . TYR A 1 87 ? 16.691 2.733 -10.642 1.00 77.12 87 TYR A N 1
ATOM 658 C CA . TYR A 1 87 ? 18.106 3.039 -10.394 1.00 77.12 87 TYR A CA 1
ATOM 659 C C . TYR A 1 87 ? 18.473 4.529 -10.193 1.00 77.12 87 TYR A C 1
ATOM 661 O O . TYR A 1 87 ? 19.658 4.867 -10.192 1.00 77.12 87 TYR A O 1
ATOM 669 N N . SER A 1 88 ? 17.504 5.422 -9.952 1.00 80.12 88 SER A N 1
ATOM 670 C CA . SER A 1 88 ? 17.734 6.812 -9.515 1.00 80.12 88 SER A CA 1
ATOM 671 C C . SER A 1 88 ? 17.244 7.074 -8.086 1.00 80.12 88 SER A C 1
ATOM 673 O O . SER A 1 88 ? 16.304 6.459 -7.583 1.00 80.12 88 SER A O 1
ATOM 675 N N . GLN A 1 89 ? 17.878 8.030 -7.397 1.00 76.69 89 GLN A N 1
ATOM 676 C CA . GLN A 1 89 ? 17.415 8.457 -6.076 1.00 76.69 89 GLN A CA 1
ATOM 677 C C . GLN A 1 89 ? 16.038 9.127 -6.191 1.00 76.69 89 GLN A C 1
ATOM 679 O O . GLN A 1 89 ? 15.891 10.131 -6.886 1.00 76.69 89 GLN A O 1
ATOM 684 N N . GLY A 1 90 ? 15.057 8.599 -5.457 1.00 78.50 90 GLY A N 1
ATOM 685 C CA . GLY A 1 90 ? 13.673 9.082 -5.484 1.00 78.50 90 GLY A CA 1
ATOM 686 C C . GLY A 1 90 ? 12.752 8.284 -6.405 1.00 78.50 90 GLY A C 1
ATOM 687 O O . GLY A 1 90 ? 11.567 8.613 -6.476 1.00 78.50 90 GLY A O 1
ATOM 688 N N . ASP A 1 91 ? 13.272 7.242 -7.055 1.00 86.50 91 ASP A N 1
ATOM 689 C CA . ASP A 1 91 ? 12.454 6.266 -7.762 1.00 86.50 91 ASP A CA 1
ATOM 690 C C . ASP A 1 91 ? 11.632 5.421 -6.782 1.00 86.50 91 ASP A C 1
ATOM 692 O O . ASP A 1 91 ? 12.005 5.203 -5.623 1.00 86.50 91 ASP A O 1
ATOM 696 N N . GLY A 1 92 ? 10.471 4.978 -7.245 1.00 91.38 92 GLY A N 1
ATOM 697 C CA . GLY A 1 92 ? 9.531 4.235 -6.428 1.00 91.38 92 GLY A CA 1
ATOM 698 C C . GLY A 1 92 ? 8.184 4.075 -7.111 1.00 91.38 92 GLY A C 1
ATOM 699 O O . GLY A 1 92 ? 7.999 4.424 -8.278 1.00 91.38 92 GLY A O 1
ATOM 700 N N . ALA A 1 93 ? 7.225 3.558 -6.348 1.00 92.81 93 ALA A N 1
ATOM 701 C CA . ALA A 1 93 ? 5.822 3.529 -6.723 1.00 92.81 93 ALA A CA 1
ATOM 702 C C . ALA A 1 93 ? 4.964 4.198 -5.645 1.00 92.81 93 ALA A C 1
ATOM 704 O O . ALA A 1 93 ? 5.331 4.250 -4.468 1.00 92.81 93 ALA A O 1
ATOM 705 N N . CYS A 1 94 ? 3.815 4.716 -6.056 1.00 93.44 94 CYS A N 1
ATOM 706 C CA . CYS A 1 94 ? 2.770 5.221 -5.181 1.00 93.44 94 CYS A CA 1
ATOM 707 C C . CYS A 1 94 ? 1.390 4.901 -5.767 1.00 93.44 94 CYS A C 1
ATOM 709 O O . CYS A 1 94 ? 1.237 4.620 -6.958 1.00 93.44 94 CYS A O 1
ATOM 711 N N . PHE A 1 95 ? 0.370 4.947 -4.916 1.00 94.94 95 PHE A N 1
ATOM 712 C CA . PHE A 1 95 ? -1.014 4.726 -5.318 1.00 94.94 95 PHE A CA 1
ATOM 713 C C . PHE A 1 95 ? -1.958 5.630 -4.527 1.00 94.94 95 PHE A C 1
ATOM 715 O O . PHE A 1 95 ? -1.592 6.155 -3.478 1.00 94.94 95 PHE A O 1
ATOM 722 N N . GLU A 1 96 ? -3.191 5.785 -5.003 1.00 95.69 96 GLU A N 1
ATOM 723 C CA . GLU A 1 96 ? -4.271 6.400 -4.227 1.00 95.69 96 GLU A CA 1
ATOM 724 C C . GLU A 1 96 ? -5.404 5.417 -3.987 1.00 95.69 96 GLU A C 1
ATOM 726 O O . GLU A 1 96 ? -5.811 4.662 -4.873 1.00 95.69 96 GLU A O 1
ATOM 731 N N . GLY A 1 97 ? -5.990 5.477 -2.798 1.00 95.75 97 GLY A N 1
ATOM 732 C CA . GLY A 1 97 ? -7.063 4.570 -2.435 1.00 95.75 97 GLY A CA 1
ATOM 733 C C . GLY A 1 97 ? -7.628 4.826 -1.052 1.00 95.75 97 GLY A C 1
ATOM 734 O O . GLY A 1 97 ? -7.163 5.686 -0.310 1.00 95.75 97 GLY A O 1
ATOM 735 N N . CYS A 1 98 ? -8.649 4.054 -0.709 1.00 96.56 98 CYS A N 1
ATOM 736 C CA . CYS A 1 98 ? -9.226 4.032 0.625 1.00 96.56 98 CYS A CA 1
ATOM 737 C C . CYS A 1 98 ? -9.098 2.625 1.201 1.00 96.56 98 CYS A C 1
ATOM 739 O O . CYS A 1 98 ? -9.617 1.672 0.622 1.00 96.56 98 CYS A O 1
ATOM 741 N N . TYR A 1 99 ? -8.443 2.503 2.345 1.00 97.12 99 TYR A N 1
ATOM 742 C CA . TYR A 1 99 ? -8.335 1.275 3.115 1.00 97.12 99 TYR A CA 1
ATOM 743 C C . TYR A 1 99 ? -9.471 1.171 4.135 1.00 97.12 99 TYR A C 1
ATOM 745 O O . TYR A 1 99 ? -9.764 2.130 4.854 1.00 97.12 99 TYR A O 1
ATOM 753 N N . ARG A 1 100 ? -10.087 -0.011 4.228 1.00 95.56 100 ARG A N 1
ATOM 754 C CA . ARG A 1 100 ? -10.976 -0.419 5.325 1.00 95.56 100 ARG A CA 1
ATOM 755 C C . ARG A 1 100 ? -10.731 -1.883 5.660 1.00 95.56 100 ARG A C 1
ATOM 757 O O . ARG A 1 100 ? -10.225 -2.642 4.836 1.00 95.56 100 ARG A O 1
ATOM 764 N N . TYR A 1 101 ? -11.131 -2.292 6.859 1.00 94.69 101 TYR A N 1
ATOM 765 C CA . TYR A 1 101 ? -11.069 -3.699 7.234 1.00 94.69 101 TYR A CA 1
ATOM 766 C C . TYR A 1 101 ? -11.860 -4.573 6.252 1.00 94.69 101 TYR A C 1
ATOM 768 O O . TYR A 1 101 ? -13.032 -4.312 5.981 1.00 94.69 101 TYR A O 1
ATOM 776 N N . GLN A 1 102 ? -11.224 -5.643 5.772 1.00 93.81 102 GLN A N 1
ATOM 777 C CA . GLN A 1 102 ? -11.859 -6.660 4.946 1.00 93.81 102 GLN A CA 1
ATOM 778 C C . GLN A 1 102 ? -11.766 -8.029 5.617 1.00 93.81 102 GLN A C 1
ATOM 780 O O . GLN A 1 102 ? -10.685 -8.517 5.964 1.00 93.81 102 GLN A O 1
ATOM 785 N N . GLN A 1 103 ? -12.915 -8.682 5.778 1.00 93.88 103 GLN A N 1
ATOM 786 C CA . GLN A 1 103 ? -12.973 -9.974 6.446 1.00 93.88 103 GLN A CA 1
ATOM 787 C C . GLN A 1 103 ? -12.261 -11.054 5.618 1.00 93.88 103 GLN A C 1
ATOM 789 O O . GLN A 1 103 ? -12.495 -11.232 4.419 1.00 93.88 103 GLN A O 1
ATOM 794 N N . GLY A 1 104 ? -11.396 -11.817 6.289 1.00 92.94 104 GLY A N 1
ATOM 795 C CA . GLY A 1 104 ? -10.679 -12.937 5.681 1.00 92.94 104 GLY A CA 1
ATOM 796 C C . GLY A 1 104 ? -9.515 -12.540 4.769 1.00 92.94 104 GLY A C 1
ATOM 797 O O . GLY A 1 104 ? -9.027 -13.411 4.047 1.00 92.94 104 GLY A O 1
ATOM 798 N N . SER A 1 105 ? -9.053 -11.283 4.817 1.00 92.25 105 SER A N 1
ATOM 799 C CA . SER A 1 105 ? -7.897 -10.793 4.049 1.00 92.25 105 SER A CA 1
ATOM 800 C C . SER A 1 105 ? -6.667 -11.698 4.196 1.00 92.25 105 SER A C 1
ATOM 802 O O . SER A 1 105 ? -6.111 -12.120 3.190 1.00 92.25 105 SER A O 1
ATOM 804 N N . ILE A 1 106 ? -6.320 -12.122 5.420 1.00 95.31 106 ILE A N 1
ATOM 805 C CA . ILE A 1 106 ? -5.170 -13.011 5.694 1.00 95.31 106 ILE A CA 1
ATOM 806 C C . ILE A 1 106 ? -5.258 -14.348 4.953 1.00 95.31 106 ILE A C 1
ATOM 808 O O . ILE A 1 106 ? -4.280 -14.822 4.382 1.00 95.31 106 ILE A O 1
ATOM 812 N N . ARG A 1 107 ? -6.427 -14.997 4.966 1.00 96.50 107 ARG A N 1
ATOM 813 C CA . ARG A 1 107 ? -6.582 -16.294 4.293 1.00 96.50 107 ARG A CA 1
ATOM 814 C C . ARG A 1 107 ? -6.493 -16.121 2.781 1.00 96.50 107 ARG A C 1
ATOM 816 O O . ARG A 1 107 ? -5.854 -16.924 2.110 1.00 96.50 107 ARG A O 1
ATOM 823 N N . LYS A 1 108 ? -7.142 -15.076 2.262 1.00 96.44 108 LYS A N 1
ATOM 824 C CA . LYS A 1 108 ? -7.167 -14.766 0.833 1.00 96.44 108 LYS A CA 1
ATOM 825 C C . LYS A 1 108 ? -5.772 -14.413 0.317 1.00 96.44 108 LYS A C 1
ATOM 827 O O . LYS A 1 108 ? -5.365 -14.999 -0.674 1.00 96.44 108 LYS A O 1
ATOM 832 N N . ILE A 1 109 ? -5.013 -13.571 1.023 1.00 94.94 109 ILE A N 1
ATOM 833 C CA . ILE A 1 109 ? -3.661 -13.187 0.590 1.00 94.94 109 ILE A CA 1
ATOM 834 C C . ILE A 1 109 ? -2.707 -14.384 0.598 1.00 94.94 109 ILE A C 1
ATOM 836 O O . ILE A 1 109 ? -1.977 -14.575 -0.362 1.00 94.94 109 ILE A O 1
ATOM 840 N N . ARG A 1 110 ? -2.807 -15.269 1.601 1.00 96.62 110 ARG A N 1
ATOM 841 C CA . ARG A 1 110 ? -2.020 -16.515 1.657 1.00 96.62 110 ARG A CA 1
ATOM 842 C C . ARG A 1 110 ? -2.399 -17.531 0.584 1.00 96.62 110 ARG A C 1
ATOM 844 O O . ARG A 1 110 ? -1.608 -18.411 0.278 1.00 96.62 110 ARG A O 1
ATOM 851 N N . THR A 1 111 ? -3.614 -17.440 0.047 1.00 96.38 111 THR A N 1
ATOM 852 C CA . THR A 1 111 ? -4.050 -18.268 -1.087 1.00 96.38 111 THR A CA 1
ATOM 853 C C . THR A 1 111 ? -3.559 -17.676 -2.406 1.00 96.38 111 THR A C 1
ATOM 855 O O . THR A 1 111 ? -3.153 -18.421 -3.286 1.00 96.38 111 THR A O 1
ATOM 858 N N . HIS A 1 112 ? -3.593 -16.346 -2.522 1.00 93.81 112 HIS A N 1
ATOM 859 C CA . HIS A 1 112 ? -3.188 -15.600 -3.712 1.00 93.81 112 HIS A CA 1
ATOM 860 C C . HIS A 1 112 ? -1.670 -15.620 -3.924 1.00 93.81 112 HIS A C 1
ATOM 862 O O . HIS A 1 112 ? -1.204 -15.975 -4.999 1.00 93.81 112 HIS A O 1
ATOM 868 N N . ALA A 1 113 ? -0.900 -15.320 -2.876 1.00 94.12 113 ALA A N 1
ATOM 869 C CA . ALA A 1 113 ? 0.557 -15.225 -2.908 1.00 94.12 113 ALA A CA 1
ATOM 870 C C . ALA A 1 113 ? 1.197 -16.085 -1.796 1.00 94.12 113 ALA A C 1
ATOM 872 O O . ALA A 1 113 ? 1.779 -15.558 -0.850 1.00 94.12 113 ALA A O 1
ATOM 873 N N . PRO A 1 114 ? 1.118 -17.429 -1.878 1.00 94.38 114 PRO A N 1
ATOM 874 C CA . PRO A 1 114 ? 1.508 -18.330 -0.785 1.00 94.38 114 PRO A CA 1
ATOM 875 C C . PRO A 1 114 ? 2.989 -18.256 -0.387 1.00 94.38 114 PRO A C 1
ATOM 877 O O . PRO A 1 114 ? 3.343 -18.621 0.736 1.00 94.38 114 PRO A O 1
ATOM 880 N N . LEU A 1 115 ? 3.860 -17.800 -1.290 1.00 93.88 115 LEU A N 1
ATOM 881 C CA . LEU A 1 115 ? 5.301 -17.680 -1.054 1.00 93.88 115 LEU A CA 1
ATOM 882 C C . LEU A 1 115 ? 5.721 -16.266 -0.627 1.00 93.88 115 LEU A C 1
ATOM 884 O O . LEU A 1 115 ? 6.847 -16.086 -0.155 1.00 93.88 115 LEU A O 1
ATOM 888 N N . ASP A 1 116 ? 4.831 -15.277 -0.740 1.00 94.94 116 ASP A N 1
ATOM 889 C CA . ASP A 1 116 ? 5.167 -13.879 -0.492 1.00 94.94 116 ASP A CA 1
ATOM 890 C C . ASP A 1 116 ? 5.065 -13.534 0.997 1.00 94.94 116 ASP A C 1
ATOM 892 O O . ASP A 1 116 ? 4.012 -13.217 1.558 1.00 94.94 116 ASP A O 1
ATOM 896 N N . LYS A 1 117 ? 6.212 -13.614 1.671 1.00 95.62 117 LYS A N 1
ATOM 897 C CA . LYS A 1 117 ? 6.320 -13.315 3.102 1.00 95.62 117 LYS A CA 1
ATOM 898 C C . LYS A 1 117 ? 6.065 -11.843 3.415 1.00 95.62 117 LYS A C 1
ATOM 900 O O . LYS A 1 117 ? 5.626 -11.552 4.527 1.00 95.62 117 LYS A O 1
ATOM 905 N N . GLU A 1 118 ? 6.330 -10.940 2.477 1.00 96.81 118 GLU A N 1
ATOM 906 C CA . GLU A 1 118 ? 6.185 -9.507 2.709 1.00 96.81 118 GLU A CA 1
ATOM 907 C C . GLU A 1 118 ? 4.714 -9.097 2.668 1.00 96.81 118 GLU A C 1
ATOM 909 O O . GLU A 1 118 ? 4.232 -8.449 3.598 1.00 96.81 118 GLU A O 1
ATOM 914 N N . LEU A 1 119 ? 3.955 -9.591 1.686 1.00 96.50 119 LEU A N 1
ATOM 915 C CA . LEU A 1 119 ? 2.501 -9.420 1.660 1.00 96.50 119 LEU A CA 1
ATOM 916 C C . LEU A 1 119 ? 1.836 -10.014 2.903 1.00 96.50 119 LEU A C 1
ATOM 918 O O . LEU A 1 119 ? 0.934 -9.401 3.479 1.00 96.50 119 LEU A O 1
ATOM 922 N N . HIS A 1 120 ? 2.295 -11.182 3.363 1.00 97.56 120 HIS A N 1
ATOM 923 C CA . HIS A 1 120 ? 1.806 -11.768 4.613 1.00 97.56 120 HIS A CA 1
ATOM 924 C C . HIS A 1 120 ? 2.083 -10.867 5.817 1.00 97.56 120 HIS A C 1
ATOM 926 O O . HIS A 1 120 ? 1.178 -10.642 6.620 1.00 97.56 120 HIS A O 1
ATOM 932 N N . ARG A 1 121 ? 3.300 -10.320 5.924 1.00 97.94 121 ARG A N 1
ATOM 933 C CA . ARG A 1 121 ? 3.682 -9.404 7.004 1.00 97.94 121 ARG A CA 1
ATOM 934 C C . ARG A 1 121 ? 2.823 -8.140 6.992 1.00 97.94 121 ARG A C 1
ATOM 936 O O . ARG A 1 121 ? 2.321 -7.751 8.048 1.00 97.94 121 ARG A O 1
ATOM 943 N N . ILE A 1 122 ? 2.616 -7.523 5.827 1.00 97.56 122 ILE A N 1
ATOM 944 C CA . ILE A 1 122 ? 1.765 -6.332 5.665 1.00 97.56 122 ILE A CA 1
ATOM 945 C C . ILE A 1 122 ? 0.332 -6.648 6.105 1.00 97.56 122 ILE A C 1
ATOM 947 O O . ILE A 1 122 ? -0.247 -5.930 6.923 1.00 97.56 122 ILE A O 1
ATOM 951 N N . ALA A 1 123 ? -0.228 -7.760 5.628 1.00 97.00 123 ALA A N 1
ATOM 952 C CA . ALA A 1 123 ? -1.585 -8.171 5.965 1.00 97.00 123 ALA A CA 1
ATOM 953 C C . ALA A 1 123 ? -1.753 -8.448 7.471 1.00 97.00 123 ALA A C 1
ATOM 955 O O . ALA A 1 123 ? -2.718 -7.979 8.081 1.00 97.00 123 ALA A O 1
ATOM 956 N N . ASP A 1 124 ? -0.809 -9.170 8.084 1.00 97.38 124 ASP A N 1
ATOM 957 C CA . ASP A 1 124 ? -0.814 -9.470 9.520 1.00 97.38 124 ASP A CA 1
ATOM 958 C C . ASP A 1 124 ? -0.683 -8.179 10.352 1.00 97.38 124 ASP A C 1
ATOM 960 O O . ASP A 1 124 ? -1.394 -8.003 11.348 1.00 97.38 124 ASP A O 1
ATOM 964 N N . THR A 1 125 ? 0.159 -7.240 9.904 1.00 97.19 125 THR A N 1
ATOM 965 C CA . THR A 1 125 ? 0.329 -5.917 10.522 1.00 97.19 125 THR A CA 1
ATOM 966 C C . THR A 1 125 ? -0.989 -5.151 10.514 1.00 97.19 125 THR A C 1
ATOM 968 O O . THR A 1 125 ? -1.486 -4.784 11.581 1.00 97.19 125 THR A O 1
ATOM 971 N N . LEU A 1 126 ? -1.621 -5.002 9.346 1.00 96.56 126 LEU A N 1
ATOM 972 C CA . LEU A 1 126 ? -2.909 -4.318 9.202 1.00 96.56 126 LEU A CA 1
ATOM 973 C C . LEU A 1 126 ? -4.005 -4.963 10.065 1.00 96.56 126 LEU A C 1
ATOM 975 O O . LEU A 1 126 ? -4.764 -4.258 10.737 1.00 96.56 126 LEU A O 1
ATOM 979 N N . LEU A 1 127 ? -4.068 -6.299 10.110 1.00 95.88 127 LEU A N 1
ATOM 980 C CA . LEU A 1 127 ? -5.029 -7.016 10.948 1.00 95.88 127 LEU A CA 1
ATOM 981 C C . LEU A 1 127 ? -4.789 -6.774 12.444 1.00 95.88 127 LEU A C 1
ATOM 983 O O . LEU A 1 127 ? -5.752 -6.638 13.202 1.00 95.88 127 LEU A O 1
ATOM 987 N N . SER A 1 128 ? -3.531 -6.735 12.884 1.00 95.00 128 SER A N 1
ATOM 988 C CA . SER A 1 128 ? -3.194 -6.526 14.294 1.00 95.00 128 SER A CA 1
ATOM 989 C C . SER A 1 128 ? -3.669 -5.159 14.797 1.00 95.00 128 SER A C 1
ATOM 991 O O . SER A 1 128 ? -4.252 -5.070 15.880 1.00 95.00 128 SER A O 1
ATOM 993 N N . VAL A 1 129 ? -3.506 -4.101 13.992 1.00 94.31 129 VAL A N 1
ATOM 994 C CA . VAL A 1 129 ? -3.994 -2.757 14.325 1.00 94.31 129 VAL A CA 1
ATOM 995 C C . VAL A 1 129 ? -5.522 -2.729 14.306 1.00 94.31 129 VAL A C 1
ATOM 997 O O . VAL A 1 129 ? -6.137 -2.225 15.248 1.00 94.31 129 VAL A O 1
ATOM 1000 N N . GLN A 1 130 ? -6.149 -3.343 13.296 1.00 94.31 130 GLN A N 1
ATOM 1001 C CA . GLN A 1 130 ? -7.609 -3.420 13.218 1.00 94.31 130 GLN A CA 1
ATOM 1002 C C . GLN A 1 130 ? -8.214 -4.118 14.440 1.00 94.31 130 GLN A C 1
ATOM 1004 O O . GLN A 1 130 ? -9.164 -3.607 15.025 1.00 94.31 130 GLN A O 1
ATOM 1009 N N . ARG A 1 131 ? -7.641 -5.240 14.893 1.00 92.56 131 ARG A N 1
ATOM 1010 C CA . ARG A 1 131 ? -8.112 -5.959 16.091 1.00 92.56 131 ARG A CA 1
ATOM 1011 C C . ARG A 1 131 ? -8.085 -5.093 17.349 1.00 92.56 131 ARG A C 1
ATOM 1013 O O . ARG A 1 131 ? -9.048 -5.110 18.108 1.00 92.56 131 ARG A O 1
ATOM 1020 N N . ARG A 1 132 ? -7.010 -4.325 17.550 1.00 91.12 132 ARG A N 1
ATOM 1021 C CA . ARG A 1 132 ? -6.862 -3.414 18.700 1.00 91.12 132 ARG A CA 1
ATOM 1022 C C . ARG A 1 132 ? -7.858 -2.253 18.670 1.00 91.12 132 ARG A C 1
ATOM 1024 O O . ARG A 1 132 ? -8.209 -1.725 19.718 1.00 91.12 132 ARG A O 1
ATOM 1031 N N . ASN A 1 133 ? -8.357 -1.914 17.484 1.00 89.94 133 ASN A N 1
ATOM 1032 C CA . ASN A 1 133 ? -9.283 -0.809 17.247 1.00 89.94 133 ASN A CA 1
ATOM 1033 C C . ASN A 1 133 ? -10.688 -1.284 16.843 1.00 89.94 133 ASN A C 1
ATOM 1035 O O . ASN A 1 133 ? -11.432 -0.541 16.205 1.00 89.94 133 ASN A O 1
ATOM 1039 N N . PHE A 1 134 ? -11.055 -2.519 17.205 1.00 90.94 134 PHE A N 1
ATOM 1040 C CA . PHE A 1 134 ? -12.379 -3.105 16.956 1.00 90.94 134 PHE A CA 1
ATOM 1041 C C . PHE A 1 134 ? -12.835 -3.044 15.488 1.00 90.94 134 PHE A C 1
ATOM 1043 O O . PHE A 1 134 ? -14.024 -2.940 15.207 1.00 90.94 134 PHE A O 1
ATOM 1050 N N . TYR A 1 135 ? -11.886 -3.143 14.554 1.00 91.88 135 TYR A N 1
ATOM 1051 C CA . TYR A 1 135 ? -12.102 -3.126 13.104 1.00 91.88 135 TYR A CA 1
ATOM 1052 C C . TYR A 1 135 ? -12.673 -1.806 12.553 1.00 91.88 135 TYR A C 1
ATOM 1054 O O . TYR A 1 135 ? -13.296 -1.795 11.494 1.00 91.88 135 TYR A O 1
ATOM 1062 N N . GLN A 1 136 ? -12.462 -0.695 13.268 1.00 91.88 136 GLN A N 1
ATOM 1063 C CA . GLN A 1 136 ? -13.001 0.633 12.939 1.00 91.88 136 GLN A CA 1
ATOM 1064 C C . GLN A 1 136 ? -12.001 1.548 12.220 1.00 91.88 136 GLN A C 1
ATOM 1066 O O . GLN A 1 136 ? -12.301 2.721 12.008 1.00 91.88 136 GLN A O 1
ATOM 1071 N N . ILE A 1 137 ? -10.802 1.063 11.880 1.00 93.75 137 ILE A N 1
ATOM 1072 C CA . ILE A 1 137 ? -9.811 1.904 11.202 1.00 93.75 137 ILE A CA 1
ATOM 1073 C C . ILE A 1 137 ? -10.135 1.996 9.720 1.00 93.75 137 ILE A C 1
ATOM 1075 O O . ILE A 1 137 ? -10.336 0.984 9.037 1.00 93.75 137 ILE A O 1
ATOM 1079 N N . THR A 1 138 ? -10.084 3.222 9.222 1.00 94.50 138 THR A N 1
ATOM 1080 C CA . THR A 1 138 ? -10.112 3.546 7.804 1.00 94.50 138 THR A CA 1
ATOM 1081 C C . THR A 1 138 ? -8.919 4.428 7.482 1.00 94.50 138 THR A C 1
ATOM 1083 O O . THR A 1 138 ? -8.524 5.239 8.313 1.00 94.50 138 THR A O 1
ATOM 1086 N N . ALA A 1 139 ? -8.339 4.291 6.296 1.00 95.56 139 ALA A N 1
ATOM 1087 C CA . ALA A 1 139 ? -7.292 5.207 5.858 1.00 95.56 139 ALA A CA 1
ATOM 1088 C C . ALA A 1 139 ? -7.550 5.694 4.437 1.00 95.56 139 ALA A C 1
ATOM 1090 O O . ALA A 1 139 ? -8.021 4.934 3.589 1.00 95.56 139 ALA A O 1
ATOM 1091 N N . GLU A 1 140 ? -7.232 6.952 4.174 1.00 96.38 140 GLU A N 1
ATOM 1092 C CA . GLU A 1 140 ? -7.223 7.531 2.841 1.00 96.38 140 GLU A CA 1
ATOM 1093 C C . GLU A 1 140 ? -5.782 7.787 2.414 1.00 96.38 140 GLU A C 1
ATOM 1095 O O . GLU A 1 140 ? -5.035 8.488 3.090 1.00 96.38 140 GLU A O 1
ATOM 1100 N N . VAL A 1 141 ? -5.406 7.207 1.278 1.00 96.06 141 VAL A N 1
ATOM 1101 C CA . VAL A 1 141 ? -4.121 7.424 0.620 1.00 96.06 141 VAL A CA 1
ATOM 1102 C C . VAL A 1 141 ? -4.349 8.385 -0.536 1.00 96.06 141 VAL A C 1
ATOM 1104 O O . VAL A 1 141 ? -5.188 8.142 -1.414 1.00 96.06 141 VAL A O 1
ATOM 1107 N N . SER A 1 142 ? -3.599 9.478 -0.539 1.00 93.19 142 SER A N 1
ATOM 1108 C CA . SE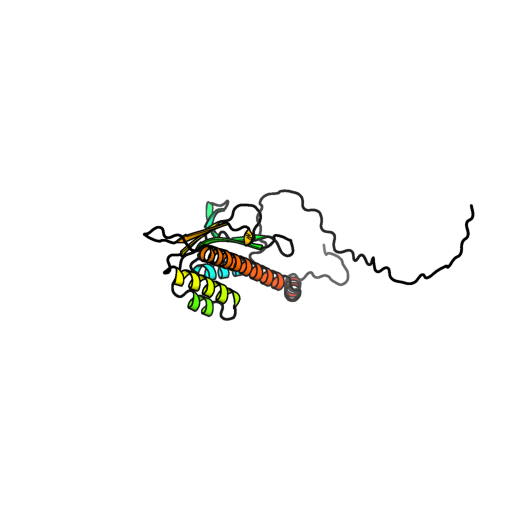R A 1 142 ? -3.577 10.449 -1.623 1.00 93.19 142 SER A CA 1
ATOM 1109 C C . SER A 1 142 ? -2.147 10.783 -2.018 1.00 93.19 142 SER A C 1
ATOM 1111 O O . SER A 1 142 ? -1.204 10.602 -1.247 1.00 93.19 142 SER A O 1
ATOM 1113 N N . HIS A 1 143 ? -1.976 11.273 -3.238 1.00 86.81 143 HIS A N 1
ATOM 1114 C CA . HIS A 1 143 ? -0.676 11.689 -3.728 1.00 86.81 143 HIS A CA 1
ATOM 1115 C C . HIS A 1 143 ? -0.789 13.060 -4.387 1.00 86.81 143 HIS A C 1
ATOM 1117 O O . HIS A 1 143 ? -1.693 13.336 -5.176 1.00 86.81 143 HIS A O 1
ATOM 1123 N N . ARG A 1 144 ? 0.136 13.961 -4.043 1.00 76.69 144 ARG A N 1
ATOM 1124 C CA . ARG A 1 144 ? 0.245 15.274 -4.682 1.00 76.69 144 ARG A CA 1
ATOM 1125 C C . ARG A 1 144 ? 1.690 15.537 -5.056 1.00 76.69 144 ARG A C 1
ATOM 1127 O O . ARG A 1 144 ? 2.572 15.542 -4.206 1.00 76.69 144 ARG A O 1
ATOM 1134 N N . GLY A 1 145 ? 1.914 15.850 -6.325 1.00 76.88 145 GLY A N 1
ATOM 1135 C CA . GLY A 1 145 ? 3.213 16.294 -6.815 1.00 76.88 145 GLY A CA 1
ATOM 1136 C C . GLY A 1 145 ? 3.740 15.432 -7.949 1.00 76.88 145 GLY A C 1
ATOM 1137 O O . GLY A 1 145 ? 3.002 14.691 -8.590 1.00 76.88 145 GLY A O 1
ATOM 1138 N N . ARG A 1 146 ? 5.029 15.608 -8.239 1.00 76.06 146 ARG A N 1
ATOM 1139 C CA . ARG A 1 146 ? 5.698 14.979 -9.387 1.00 76.06 146 ARG A CA 1
ATOM 1140 C C . ARG A 1 146 ? 6.481 13.718 -9.012 1.00 76.06 146 ARG A C 1
ATOM 1142 O O . ARG A 1 146 ? 6.736 12.905 -9.888 1.00 76.06 146 ARG A O 1
ATOM 1149 N N . TYR A 1 147 ? 6.858 13.571 -7.742 1.00 80.56 147 TYR A N 1
ATOM 1150 C CA . TYR A 1 147 ? 7.653 12.443 -7.248 1.00 80.56 147 TYR A CA 1
ATOM 1151 C C . TYR A 1 147 ? 6.753 11.271 -6.878 1.00 80.56 147 TYR A C 1
ATOM 1153 O O . TYR A 1 147 ? 5.841 11.448 -6.072 1.00 80.56 147 TYR A O 1
ATOM 1161 N N . CYS A 1 148 ? 7.004 10.091 -7.434 1.00 83.25 148 CYS A N 1
ATOM 1162 C CA . CYS A 1 148 ? 6.153 8.915 -7.264 1.00 83.25 148 CYS A CA 1
ATOM 1163 C C . CYS A 1 148 ? 6.917 7.842 -6.479 1.00 83.25 148 CYS A C 1
ATOM 1165 O O . CYS A 1 148 ? 7.613 7.036 -7.073 1.00 83.25 148 CYS A O 1
ATOM 1167 N N . HIS A 1 149 ? 6.826 7.852 -5.147 1.00 87.44 149 HIS A N 1
ATOM 1168 C CA . HIS A 1 149 ? 7.457 6.852 -4.279 1.00 87.44 149 HIS A CA 1
ATOM 1169 C C . HIS A 1 149 ? 6.662 6.701 -2.973 1.00 87.44 149 HIS A C 1
ATOM 1171 O O . HIS A 1 149 ? 5.830 7.547 -2.649 1.00 87.44 149 HIS A O 1
ATOM 1177 N N . ALA A 1 150 ? 6.927 5.665 -2.172 1.00 87.94 150 ALA A N 1
ATOM 1178 C CA . ALA A 1 150 ? 6.114 5.366 -0.987 1.00 87.94 150 ALA A CA 1
ATOM 1179 C C . ALA A 1 150 ? 6.004 6.553 -0.004 1.00 87.94 150 ALA A C 1
ATOM 1181 O O . ALA A 1 150 ? 4.923 6.888 0.476 1.00 87.94 150 ALA A O 1
ATOM 1182 N N . TYR A 1 151 ? 7.114 7.253 0.244 1.00 89.56 151 TYR A N 1
ATOM 1183 C CA . TYR A 1 151 ? 7.144 8.426 1.129 1.00 89.56 151 TYR A CA 1
ATOM 1184 C C . TYR A 1 151 ? 6.558 9.716 0.532 1.00 89.56 151 TYR A C 1
ATOM 1186 O O . TYR A 1 151 ? 6.475 10.711 1.246 1.00 89.56 151 TYR A O 1
ATOM 1194 N N . SER A 1 152 ? 6.151 9.732 -0.744 1.00 89.19 152 SER A N 1
ATOM 1195 C CA . SER A 1 152 ? 5.414 10.866 -1.320 1.00 89.19 152 SER A CA 1
ATOM 1196 C C . SER A 1 152 ? 3.901 10.737 -1.135 1.00 89.19 152 SER A C 1
ATOM 1198 O O . SER A 1 152 ? 3.166 11.678 -1.438 1.00 89.19 152 SER A O 1
ATOM 1200 N N . MET A 1 153 ? 3.432 9.592 -0.626 1.00 93.19 153 MET A N 1
ATOM 1201 C CA . MET A 1 153 ? 2.034 9.385 -0.268 1.00 93.19 153 MET A CA 1
ATOM 1202 C C . MET A 1 153 ? 1.686 10.131 1.019 1.00 93.19 153 MET A C 1
ATOM 1204 O O . MET A 1 153 ? 2.376 10.011 2.038 1.00 93.19 153 MET A O 1
ATOM 1208 N N . ASP A 1 154 ? 0.570 10.848 0.964 1.00 93.94 154 ASP A N 1
ATOM 1209 C CA . ASP A 1 154 ? -0.104 11.427 2.115 1.00 93.94 154 ASP A CA 1
ATOM 1210 C C . ASP A 1 154 ? -1.198 10.460 2.570 1.00 93.94 154 ASP A C 1
ATOM 1212 O O . ASP A 1 154 ? -2.114 10.133 1.807 1.00 93.94 154 ASP A O 1
ATOM 1216 N N . VAL A 1 155 ? -1.061 9.952 3.793 1.00 94.00 155 VAL A N 1
ATOM 1217 C CA . VAL A 1 155 ? -1.936 8.920 4.350 1.00 94.00 155 VAL A CA 1
ATOM 1218 C C . VAL A 1 155 ? -2.620 9.483 5.584 1.00 94.00 155 VAL A C 1
ATOM 1220 O O . VAL A 1 155 ? -1.974 9.721 6.601 1.00 94.00 155 VAL A O 1
ATOM 1223 N N . SER A 1 156 ? -3.933 9.663 5.496 1.00 92.88 156 SER A N 1
ATOM 1224 C CA . SER A 1 156 ? -4.772 10.065 6.622 1.00 92.88 156 SER A CA 1
ATOM 1225 C C . SER A 1 156 ? -5.437 8.832 7.219 1.00 92.88 156 SER A C 1
ATOM 1227 O O . SER A 1 156 ? -6.094 8.082 6.497 1.00 92.88 156 SER A O 1
ATOM 1229 N N . VAL A 1 157 ? -5.251 8.591 8.519 1.00 92.62 157 VAL A N 1
ATOM 1230 C CA . VAL A 1 157 ? -5.841 7.444 9.220 1.00 92.62 157 VAL A CA 1
ATOM 1231 C C . VAL A 1 157 ? -6.887 7.938 10.207 1.00 92.62 157 VAL A C 1
ATOM 1233 O O . VAL A 1 157 ? -6.614 8.749 11.087 1.00 92.62 157 VAL A O 1
ATOM 1236 N N . GLU A 1 158 ? -8.089 7.397 10.087 1.00 90.31 158 GLU A N 1
ATOM 1237 C CA . GLU A 1 158 ? -9.221 7.725 10.939 1.00 90.31 158 GLU A CA 1
ATOM 1238 C C . GLU A 1 158 ? -9.762 6.470 11.620 1.00 90.31 158 GLU A C 1
ATOM 1240 O O . GLU A 1 158 ? -9.629 5.343 11.131 1.00 90.31 158 GLU A O 1
ATOM 1245 N N . ARG A 1 159 ? -10.405 6.675 12.769 1.00 87.31 159 ARG A N 1
ATOM 1246 C CA . ARG A 1 159 ? -11.158 5.639 13.469 1.00 87.31 159 ARG A CA 1
ATOM 1247 C C . ARG A 1 159 ? -12.618 6.045 13.520 1.00 87.31 159 ARG A C 1
ATOM 1249 O O . ARG A 1 159 ? -12.945 7.064 14.125 1.00 87.31 159 ARG A O 1
ATOM 1256 N N . ASP A 1 160 ? -13.482 5.210 12.960 1.00 81.44 160 ASP A N 1
ATOM 1257 C CA . ASP A 1 160 ? -14.931 5.386 13.019 1.00 81.44 160 ASP A CA 1
ATOM 1258 C C . ASP A 1 160 ? -15.445 5.011 14.421 1.00 81.44 160 ASP A C 1
ATOM 1260 O O . ASP A 1 160 ? -15.891 3.892 14.690 1.00 81.44 160 ASP A O 1
ATOM 1264 N N . SER A 1 161 ? -15.242 5.924 15.374 1.00 73.25 161 SER A N 1
ATOM 1265 C CA . SER A 1 161 ? -15.662 5.779 16.766 1.00 73.25 161 SER A CA 1
ATOM 1266 C C . SER A 1 161 ? -16.839 6.712 17.048 1.00 73.25 161 SER A C 1
ATOM 1268 O O . SER A 1 161 ? -16.671 7.930 16.948 1.00 73.25 161 SER A O 1
ATOM 1270 N N . PRO A 1 162 ? -17.989 6.191 17.520 1.00 68.25 162 PRO A N 1
ATOM 1271 C CA . PRO A 1 162 ? -19.127 7.014 17.941 1.00 68.25 162 PRO A CA 1
ATOM 1272 C C . PRO A 1 162 ? -18.780 8.033 19.036 1.00 68.25 162 PRO A C 1
ATOM 1274 O O . PRO A 1 162 ? -19.485 9.021 19.217 1.00 68.25 162 PRO A O 1
ATOM 1277 N N . ASN A 1 163 ? -17.686 7.795 19.765 1.00 73.00 163 ASN A N 1
ATOM 1278 C CA . ASN A 1 163 ? -17.266 8.593 20.911 1.00 73.00 163 ASN A CA 1
ATOM 1279 C C . ASN A 1 163 ? -16.058 9.497 20.598 1.00 73.00 163 ASN A C 1
ATOM 1281 O O . ASN A 1 163 ? -15.416 9.975 21.531 1.00 73.00 163 ASN A O 1
ATOM 1285 N N . TYR A 1 164 ? -15.696 9.687 19.319 1.00 64.38 164 TYR A N 1
ATOM 1286 C CA . TYR A 1 164 ? -14.531 10.480 18.884 1.00 64.38 164 TYR A CA 1
ATOM 1287 C C . TYR A 1 164 ? -13.207 10.080 19.561 1.00 64.38 164 TYR A C 1
ATOM 1289 O O . TYR A 1 164 ? -12.303 10.898 19.739 1.00 64.38 164 TYR A O 1
ATOM 1297 N N . GLN A 1 165 ? -13.074 8.812 19.969 1.00 69.81 165 GLN A N 1
ATOM 1298 C CA . GLN A 1 165 ? -11.848 8.352 20.612 1.00 69.81 165 GLN A CA 1
ATOM 1299 C C . GLN A 1 165 ? -10.705 8.381 19.598 1.00 69.81 165 GLN A C 1
ATOM 1301 O O . GLN A 1 165 ? -10.730 7.653 18.603 1.00 69.81 165 GLN A O 1
ATOM 1306 N N . ARG A 1 166 ? -9.702 9.216 19.876 1.00 66.31 166 ARG A N 1
ATOM 1307 C CA . ARG A 1 166 ? -8.536 9.390 19.011 1.00 66.31 166 ARG A CA 1
ATOM 1308 C C . ARG A 1 166 ? -7.760 8.078 18.875 1.00 66.31 166 ARG A C 1
ATOM 1310 O O . ARG A 1 166 ? -7.633 7.324 19.842 1.00 66.31 166 ARG A O 1
ATOM 1317 N N . LEU A 1 167 ? -7.250 7.825 17.672 1.00 78.56 167 LEU A N 1
ATOM 1318 C CA . LEU A 1 167 ? -6.331 6.724 17.407 1.00 78.56 167 LEU A CA 1
ATOM 1319 C C . LEU A 1 167 ? -5.046 6.909 18.235 1.00 78.56 167 LEU A C 1
ATOM 1321 O O . LEU A 1 167 ? -4.616 8.040 18.476 1.00 78.56 167 LEU A O 1
ATOM 1325 N N . SER A 1 168 ? -4.440 5.807 18.681 1.00 78.25 168 SER A N 1
ATOM 1326 C CA . SER A 1 168 ? -3.085 5.870 19.238 1.00 78.25 168 SER A CA 1
ATOM 1327 C C . SER A 1 168 ? -2.113 6.314 18.141 1.00 78.25 168 SER A C 1
ATOM 1329 O O . SER A 1 168 ? -2.215 5.827 17.016 1.00 78.25 168 SER A O 1
ATOM 1331 N N . GLY A 1 169 ? -1.161 7.200 18.455 1.00 76.88 169 GLY A N 1
ATOM 1332 C CA . GLY A 1 169 ? -0.169 7.668 17.474 1.00 76.88 169 GLY A CA 1
ATOM 1333 C C . GLY A 1 169 ? 0.684 6.530 16.900 1.00 76.88 169 GLY A C 1
ATOM 1334 O O . GLY A 1 169 ? 1.037 6.545 15.720 1.00 76.88 169 GLY A O 1
ATOM 1335 N N . ASP A 1 170 ? 0.931 5.492 17.700 1.00 90.25 170 ASP A N 1
ATOM 1336 C CA . ASP A 1 170 ? 1.627 4.289 17.238 1.00 90.25 170 ASP A CA 1
ATOM 1337 C C . ASP A 1 170 ? 0.786 3.524 16.204 1.00 90.25 170 ASP A C 1
ATOM 1339 O O . ASP A 1 170 ? 1.311 3.041 15.207 1.00 90.25 170 ASP A O 1
ATOM 1343 N N . ASP A 1 171 ? -0.534 3.453 16.393 1.00 92.00 171 ASP A N 1
ATOM 1344 C CA . ASP A 1 171 ? -1.445 2.726 15.499 1.00 92.00 171 ASP A CA 1
ATOM 1345 C C . ASP A 1 171 ? -1.615 3.435 14.161 1.00 92.00 171 ASP A C 1
ATOM 1347 O O . ASP A 1 171 ? -1.639 2.778 13.120 1.00 92.00 171 ASP A O 1
ATOM 1351 N N . GLU A 1 172 ? -1.688 4.766 14.197 1.00 93.25 172 GLU A N 1
ATOM 1352 C CA . GLU A 1 172 ? -1.649 5.616 13.008 1.00 93.25 172 GLU A CA 1
ATOM 1353 C C . GLU A 1 172 ? -0.386 5.326 12.199 1.00 93.25 172 GLU A C 1
ATOM 1355 O O . GLU A 1 172 ? -0.459 4.935 11.034 1.00 93.25 172 GLU A O 1
ATOM 1360 N N . THR A 1 173 ? 0.769 5.422 12.858 1.00 95.19 173 THR A N 1
ATOM 1361 C CA . THR A 1 173 ? 2.075 5.224 12.226 1.00 95.19 173 THR A CA 1
ATOM 1362 C C . THR A 1 173 ? 2.206 3.823 11.633 1.00 95.19 173 THR A C 1
ATOM 1364 O O . THR A 1 173 ? 2.644 3.683 10.496 1.00 95.19 173 THR A O 1
ATOM 1367 N N . ILE A 1 174 ? 1.766 2.779 12.344 1.00 96.25 174 ILE A N 1
ATOM 1368 C CA . ILE A 1 174 ? 1.829 1.396 11.846 1.00 96.25 174 ILE A CA 1
ATOM 1369 C C . ILE A 1 174 ? 0.991 1.218 10.570 1.00 96.25 174 ILE A C 1
ATOM 1371 O O . ILE A 1 174 ? 1.417 0.514 9.656 1.00 96.25 174 ILE A O 1
ATOM 1375 N N . VAL A 1 175 ? -0.192 1.837 10.481 1.00 96.12 175 VAL A N 1
ATOM 1376 C CA . VAL A 1 175 ? -1.0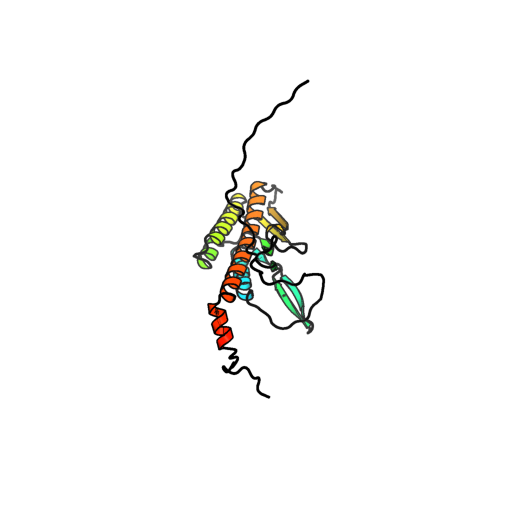32 1.754 9.271 1.00 96.12 175 VAL A CA 1
ATOM 1377 C C . VAL A 1 175 ? -0.391 2.507 8.109 1.00 96.12 175 VAL A C 1
ATOM 1379 O O . VAL A 1 175 ? -0.374 1.989 6.993 1.00 96.12 175 VAL A O 1
ATOM 1382 N N . ILE A 1 176 ? 0.161 3.694 8.368 1.00 96.12 176 ILE A N 1
ATOM 1383 C CA . ILE A 1 176 ? 0.870 4.487 7.358 1.00 96.12 176 ILE A CA 1
ATOM 1384 C C . ILE A 1 176 ? 2.055 3.696 6.798 1.00 96.12 176 ILE A C 1
ATOM 1386 O O . ILE A 1 176 ? 2.167 3.547 5.581 1.00 96.12 176 ILE A O 1
ATOM 1390 N N . GLU A 1 177 ? 2.903 3.145 7.667 1.00 97.31 177 GLU A N 1
ATOM 1391 C CA . GLU A 1 177 ? 4.066 2.363 7.244 1.00 97.31 177 GLU A CA 1
ATOM 1392 C C . GLU A 1 177 ? 3.650 1.082 6.512 1.00 97.31 177 GLU A C 1
ATOM 1394 O O . GLU A 1 177 ? 4.209 0.788 5.465 1.00 97.31 177 GLU A O 1
ATOM 1399 N N . ALA A 1 178 ? 2.595 0.383 6.942 1.00 97.62 178 ALA A N 1
ATOM 1400 C CA . ALA A 1 178 ? 2.103 -0.794 6.220 1.00 97.62 178 ALA A CA 1
ATOM 1401 C C . ALA A 1 178 ? 1.611 -0.470 4.791 1.00 97.62 178 ALA A C 1
ATOM 1403 O O . ALA A 1 178 ? 1.795 -1.270 3.872 1.00 97.62 178 ALA A O 1
ATOM 1404 N N . LEU A 1 179 ? 0.995 0.699 4.578 1.00 97.50 179 LEU A N 1
ATOM 1405 C CA . LEU A 1 179 ? 0.574 1.147 3.244 1.00 97.50 179 LEU A CA 1
ATOM 1406 C C . LEU A 1 179 ? 1.767 1.598 2.388 1.00 97.50 179 LEU A C 1
ATOM 1408 O O . LEU A 1 179 ? 1.776 1.367 1.178 1.00 97.50 179 LEU A O 1
ATOM 1412 N N . ARG A 1 180 ? 2.797 2.186 3.005 1.00 96.81 180 ARG A N 1
ATOM 1413 C CA . ARG A 1 180 ? 4.079 2.492 2.348 1.00 96.81 180 ARG A CA 1
ATOM 1414 C C . ARG A 1 180 ? 4.838 1.230 1.961 1.00 96.81 180 ARG A C 1
ATOM 1416 O O . ARG A 1 180 ? 5.338 1.152 0.843 1.00 96.81 180 ARG A O 1
ATOM 1423 N N . ASP A 1 181 ? 4.859 0.231 2.831 1.00 97.75 181 ASP A N 1
ATOM 1424 C CA . ASP A 1 181 ? 5.445 -1.080 2.567 1.00 97.75 181 ASP A CA 1
ATOM 1425 C C . ASP A 1 181 ? 4.766 -1.759 1.377 1.00 97.75 181 ASP A C 1
ATOM 1427 O O . ASP A 1 181 ? 5.443 -2.331 0.527 1.00 97.75 181 ASP A O 1
ATOM 1431 N N . LEU A 1 182 ? 3.443 -1.617 1.245 1.00 97.75 182 LEU A N 1
ATOM 1432 C CA . LEU A 1 182 ? 2.712 -2.104 0.077 1.00 97.75 182 LEU A CA 1
ATOM 1433 C C . LEU A 1 182 ? 3.116 -1.378 -1.221 1.00 97.75 182 LEU A C 1
ATOM 1435 O O . LEU A 1 182 ? 3.258 -2.017 -2.263 1.00 97.75 182 LEU A O 1
ATOM 1439 N N . ALA A 1 183 ? 3.346 -0.063 -1.176 1.00 96.12 183 ALA A N 1
ATOM 1440 C CA . ALA A 1 183 ? 3.854 0.681 -2.331 1.00 96.12 183 ALA A CA 1
ATOM 1441 C C . ALA A 1 183 ? 5.302 0.285 -2.688 1.00 96.12 183 ALA A C 1
ATOM 1443 O O . ALA A 1 183 ? 5.638 0.140 -3.863 1.00 96.12 183 ALA A O 1
ATOM 1444 N N . ASN A 1 184 ? 6.149 0.049 -1.682 1.00 95.94 184 ASN A N 1
ATOM 1445 C CA . ASN A 1 184 ? 7.506 -0.466 -1.878 1.00 95.94 184 ASN A CA 1
ATOM 1446 C C . ASN A 1 184 ? 7.494 -1.883 -2.468 1.00 95.94 184 ASN A C 1
ATOM 1448 O O . ASN A 1 184 ? 8.311 -2.196 -3.331 1.00 95.94 184 ASN A O 1
ATOM 1452 N N . TRP A 1 185 ? 6.562 -2.732 -2.029 1.00 97.25 185 TRP A N 1
ATOM 1453 C CA . TRP A 1 185 ? 6.352 -4.058 -2.599 1.00 97.25 185 TRP A CA 1
ATOM 1454 C C . TRP A 1 185 ? 5.998 -3.972 -4.086 1.00 97.25 185 TRP A C 1
ATOM 1456 O O . TRP A 1 185 ? 6.650 -4.627 -4.894 1.00 97.25 185 TRP A O 1
ATOM 1466 N N . LEU A 1 186 ? 5.046 -3.106 -4.457 1.00 95.81 186 LEU A N 1
ATOM 1467 C CA . LEU A 1 186 ? 4.672 -2.883 -5.857 1.00 95.81 186 LEU A CA 1
ATOM 1468 C C . LEU A 1 186 ? 5.884 -2.475 -6.698 1.00 95.81 186 LEU A C 1
ATOM 1470 O O . LEU A 1 186 ? 6.115 -3.032 -7.767 1.00 95.81 186 LEU A O 1
ATOM 1474 N N . TYR A 1 187 ? 6.679 -1.525 -6.206 1.00 94.44 187 TYR A N 1
ATOM 1475 C CA . TYR A 1 187 ? 7.870 -1.073 -6.917 1.00 94.44 187 TYR A CA 1
ATOM 1476 C C . TYR A 1 187 ? 8.883 -2.204 -7.144 1.00 94.44 187 TYR A C 1
ATOM 1478 O O . TYR A 1 187 ? 9.396 -2.344 -8.249 1.00 94.44 187 TYR A O 1
ATOM 1486 N N . ARG A 1 188 ? 9.098 -3.073 -6.145 1.00 93.62 188 ARG A N 1
ATOM 1487 C CA . ARG A 1 188 ? 9.958 -4.260 -6.293 1.00 93.62 188 ARG A CA 1
ATOM 1488 C C . ARG A 1 188 ? 9.423 -5.258 -7.316 1.00 93.62 188 ARG A C 1
ATOM 1490 O O . ARG A 1 188 ? 10.223 -5.913 -7.974 1.00 93.62 188 ARG A O 1
ATOM 1497 N N . GLN A 1 189 ? 8.105 -5.427 -7.435 1.00 93.75 189 GLN A N 1
ATOM 1498 C CA . GLN A 1 189 ? 7.529 -6.300 -8.468 1.00 93.75 189 GLN A CA 1
ATOM 1499 C C . GLN A 1 189 ? 7.725 -5.713 -9.866 1.00 93.75 189 GLN A C 1
ATOM 1501 O O . GLN A 1 189 ? 8.086 -6.433 -10.791 1.00 93.75 189 GLN A O 1
ATOM 1506 N N . LEU A 1 190 ? 7.554 -4.396 -10.009 1.00 92.12 190 LEU A N 1
ATOM 1507 C CA . LEU A 1 190 ? 7.830 -3.699 -11.264 1.00 92.12 190 LEU A CA 1
ATOM 1508 C C . LEU A 1 190 ? 9.308 -3.808 -11.659 1.00 92.12 190 LEU A C 1
ATOM 1510 O O . LEU A 1 190 ? 9.606 -4.031 -12.826 1.00 92.12 190 LEU A O 1
ATOM 1514 N N . GLU A 1 191 ? 10.226 -3.685 -10.702 1.00 91.25 191 GLU A N 1
ATOM 1515 C CA . GLU A 1 191 ? 11.661 -3.857 -10.946 1.00 91.25 191 GLU A CA 1
ATOM 1516 C C . GLU A 1 191 ? 11.990 -5.290 -11.392 1.00 91.25 191 GLU A C 1
ATOM 1518 O O . GLU A 1 191 ? 12.645 -5.470 -12.412 1.00 91.25 191 GLU A O 1
ATOM 1523 N N . GLN A 1 192 ? 11.459 -6.310 -10.706 1.00 89.31 192 GLN A N 1
ATOM 1524 C CA . GLN A 1 192 ? 11.660 -7.721 -11.075 1.00 89.31 192 GLN A CA 1
ATOM 1525 C C . GLN A 1 192 ? 11.148 -8.046 -12.483 1.00 89.31 192 GLN A C 1
ATOM 1527 O O . GLN A 1 192 ? 11.845 -8.701 -13.254 1.00 89.31 192 GLN A O 1
ATOM 1532 N N . GLU A 1 193 ? 9.948 -7.581 -12.835 1.00 88.50 193 GLU A N 1
ATOM 1533 C CA . GLU A 1 193 ? 9.385 -7.798 -14.171 1.00 88.50 193 GLU A CA 1
ATOM 1534 C C . GLU A 1 193 ? 10.206 -7.060 -15.243 1.00 88.50 193 GLU A C 1
ATOM 1536 O O . GLU A 1 193 ? 10.478 -7.600 -16.316 1.00 88.50 193 GLU A O 1
ATOM 1541 N N . TYR A 1 194 ? 10.673 -5.844 -14.943 1.00 86.44 194 TYR A N 1
ATOM 1542 C CA . TYR A 1 194 ? 11.557 -5.104 -15.840 1.00 86.44 194 TYR A CA 1
ATOM 1543 C C . TYR A 1 194 ? 12.896 -5.825 -16.054 1.00 86.44 194 TYR A C 1
ATOM 1545 O O . TYR A 1 194 ? 13.361 -5.943 -17.190 1.00 86.44 194 TYR A O 1
ATOM 1553 N N . GLU A 1 195 ? 13.515 -6.334 -14.988 1.00 85.56 195 GLU A N 1
ATOM 1554 C CA . GLU A 1 195 ? 14.757 -7.113 -15.045 1.00 85.56 195 GLU A CA 1
ATOM 1555 C C . GLU A 1 195 ? 14.575 -8.419 -15.823 1.00 85.56 195 GLU A C 1
ATOM 1557 O O . GLU A 1 195 ? 15.412 -8.757 -16.659 1.00 85.56 195 GLU A O 1
ATOM 1562 N N . TYR A 1 196 ? 13.453 -9.116 -15.630 1.00 81.75 196 TYR A N 1
ATOM 1563 C CA . TYR A 1 196 ? 13.128 -10.327 -16.382 1.00 81.75 196 TYR A CA 1
ATOM 1564 C C . TYR A 1 196 ? 13.036 -10.055 -17.889 1.00 81.75 196 TYR A C 1
ATOM 1566 O O . TYR A 1 196 ? 13.652 -10.756 -18.691 1.00 81.75 196 TYR A O 1
ATOM 1574 N N . LEU A 1 197 ? 12.330 -8.991 -18.280 1.00 78.31 197 LEU A N 1
ATOM 1575 C CA . LEU A 1 197 ? 12.154 -8.614 -19.686 1.00 78.31 197 LEU A CA 1
ATOM 1576 C C . LEU A 1 197 ? 13.411 -8.014 -20.330 1.00 78.31 197 LEU A C 1
ATOM 1578 O O . LEU A 1 197 ? 13.530 -8.021 -21.556 1.00 78.31 197 LEU A O 1
ATOM 1582 N N . SER A 1 198 ? 14.325 -7.460 -19.529 1.00 68.62 198 SER A N 1
ATOM 1583 C CA . SER A 1 198 ? 15.595 -6.888 -19.997 1.00 68.62 198 SER A CA 1
ATOM 1584 C C . SER A 1 198 ? 16.776 -7.860 -19.917 1.00 68.62 198 SER A C 1
ATOM 1586 O O . SER A 1 198 ? 17.831 -7.573 -20.487 1.00 68.62 198 SER A O 1
ATOM 1588 N N . SER A 1 199 ? 16.603 -9.017 -19.272 1.00 67.88 199 SER A N 1
ATOM 1589 C CA . SER A 1 199 ? 17.587 -10.097 -19.257 1.00 67.88 199 SER A CA 1
ATOM 1590 C C . SER A 1 199 ? 17.832 -10.640 -20.671 1.00 67.88 199 SER A C 1
ATOM 1592 O O . SER A 1 199 ? 16.905 -10.819 -21.465 1.00 67.88 199 SER A O 1
ATOM 1594 N N . ASN A 1 200 ? 19.100 -10.928 -20.984 1.00 51.47 200 ASN A N 1
ATOM 1595 C CA . ASN A 1 200 ? 19.567 -11.310 -22.323 1.00 51.47 200 ASN A CA 1
ATOM 1596 C C . ASN A 1 200 ? 18.845 -12.538 -22.924 1.00 51.47 200 ASN A C 1
ATOM 1598 O O . ASN A 1 200 ? 18.789 -12.667 -24.142 1.00 51.47 200 ASN A O 1
ATOM 1602 N N . GLU A 1 201 ? 18.247 -13.405 -22.105 1.00 51.81 201 GLU A N 1
ATOM 1603 C CA . GLU A 1 201 ? 17.526 -14.609 -22.556 1.00 51.81 201 GLU A CA 1
ATOM 1604 C C . GLU A 1 201 ? 16.231 -14.285 -23.328 1.00 51.81 201 GLU A C 1
ATOM 1606 O O . GLU A 1 201 ? 15.864 -15.012 -24.248 1.00 51.81 201 GLU A O 1
ATOM 1611 N N . VAL A 1 202 ? 15.572 -13.159 -23.026 1.00 48.41 202 VAL A N 1
ATOM 1612 C CA . VAL A 1 202 ? 14.396 -12.662 -23.771 1.00 48.41 202 VAL A CA 1
ATOM 1613 C C . VAL A 1 202 ? 14.822 -11.774 -24.949 1.00 48.41 202 VAL A C 1
ATOM 1615 O O . VAL A 1 202 ? 14.135 -11.693 -25.974 1.00 48.41 202 VAL A O 1
ATOM 1618 N N . VAL A 1 203 ? 15.990 -11.132 -24.842 1.00 50.69 203 VAL A N 1
ATOM 1619 C CA . VAL A 1 203 ? 16.571 -10.315 -25.918 1.00 50.69 203 VAL A CA 1
ATOM 1620 C C . VAL A 1 203 ? 16.954 -11.186 -27.120 1.00 50.69 203 VAL A C 1
ATOM 1622 O O . VAL A 1 203 ? 16.732 -10.758 -28.254 1.00 50.69 203 VAL A O 1
ATOM 1625 N N . ASP A 1 204 ? 17.412 -12.422 -26.897 1.00 43.47 204 ASP A N 1
ATOM 1626 C CA . ASP A 1 204 ? 17.726 -13.376 -27.969 1.00 43.47 204 ASP A CA 1
ATOM 1627 C C . ASP A 1 204 ? 16.472 -13.860 -28.730 1.00 43.47 204 ASP A C 1
ATOM 1629 O O . ASP A 1 204 ? 16.497 -13.939 -29.961 1.00 43.47 204 ASP A O 1
ATOM 1633 N N . GLU A 1 205 ? 15.335 -14.095 -28.057 1.00 44.88 205 GLU A N 1
ATOM 1634 C CA . GLU A 1 205 ? 14.077 -14.465 -28.734 1.00 44.88 205 GLU A CA 1
ATOM 1635 C C . GLU A 1 205 ? 13.468 -13.301 -29.537 1.00 44.88 205 GLU A C 1
ATOM 1637 O O . GLU A 1 205 ? 12.966 -13.500 -30.648 1.00 44.88 205 GLU A O 1
ATOM 1642 N N . ALA A 1 206 ? 13.562 -12.062 -29.039 1.00 48.34 206 ALA A N 1
ATOM 1643 C CA . ALA A 1 206 ? 13.106 -10.879 -29.773 1.00 48.34 206 ALA A CA 1
ATOM 1644 C C . ALA A 1 206 ? 14.000 -10.546 -30.989 1.00 48.34 206 ALA A C 1
ATOM 1646 O O . ALA A 1 206 ? 13.504 -10.000 -31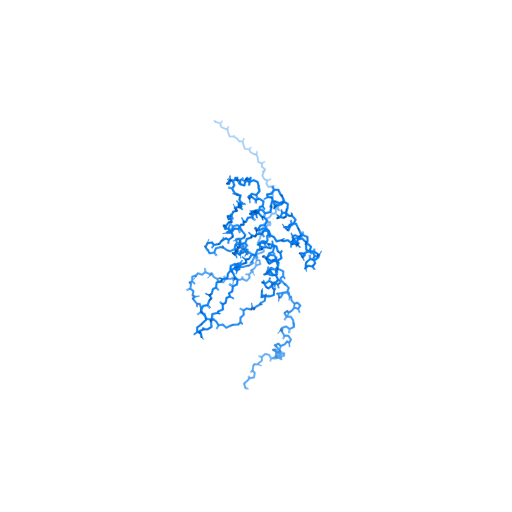.986 1.00 48.34 206 ALA A O 1
ATOM 1647 N N . LEU A 1 207 ? 15.293 -10.894 -30.931 1.00 48.19 207 LEU A N 1
ATOM 1648 C CA . LEU A 1 207 ? 16.227 -10.816 -32.061 1.00 48.19 207 LEU A CA 1
ATOM 1649 C C . LEU A 1 207 ? 16.004 -11.939 -33.085 1.00 48.19 207 LEU A C 1
ATOM 1651 O O . LEU A 1 207 ? 16.111 -11.687 -34.284 1.00 48.19 207 LEU A O 1
ATOM 1655 N N . LEU A 1 208 ? 15.643 -13.149 -32.647 1.00 49.22 208 LEU A N 1
ATOM 1656 C CA . LEU A 1 208 ? 15.302 -14.264 -33.541 1.00 49.22 208 LEU A CA 1
ATOM 1657 C C . LEU A 1 208 ? 13.942 -14.073 -34.233 1.00 49.22 208 LEU A C 1
ATOM 1659 O O . LEU A 1 208 ? 13.790 -14.454 -35.394 1.00 49.22 208 LEU A O 1
ATOM 1663 N N . ALA A 1 209 ? 12.970 -13.434 -33.571 1.00 46.28 209 ALA A N 1
ATOM 1664 C CA . ALA A 1 209 ? 11.675 -13.095 -34.169 1.00 46.28 209 ALA A CA 1
ATOM 1665 C C . ALA A 1 209 ? 11.765 -11.928 -35.172 1.00 46.28 209 ALA A C 1
ATOM 1667 O O . ALA A 1 209 ? 11.059 -11.917 -36.181 1.00 46.28 209 ALA A O 1
ATOM 1668 N N . ASN A 1 210 ? 12.658 -10.962 -34.933 1.00 43.00 210 ASN A N 1
ATOM 1669 C CA . ASN A 1 210 ? 12.998 -9.912 -35.892 1.00 43.00 210 ASN A CA 1
ATOM 1670 C C . ASN A 1 210 ? 14.259 -10.301 -36.651 1.00 43.00 210 ASN A C 1
ATOM 1672 O O . ASN A 1 210 ? 15.257 -9.595 -36.534 1.00 43.00 210 ASN A O 1
ATOM 1676 N N . ALA A 1 211 ? 14.207 -11.408 -37.401 1.00 40.59 211 ALA A N 1
ATOM 1677 C CA . ALA A 1 211 ? 15.275 -11.874 -38.278 1.00 40.59 211 ALA A CA 1
ATOM 1678 C C . ALA A 1 211 ? 15.812 -10.732 -39.164 1.00 40.59 211 ALA A C 1
ATOM 1680 O O . ALA A 1 211 ? 15.416 -10.544 -40.315 1.00 40.59 211 ALA A O 1
ATOM 1681 N N . TYR A 1 212 ? 16.747 -9.958 -38.622 1.00 40.22 212 TYR A N 1
ATOM 1682 C CA . TYR A 1 212 ? 17.644 -9.117 -39.370 1.00 40.22 212 TYR A CA 1
ATOM 1683 C C . TYR A 1 212 ? 18.590 -10.106 -40.028 1.00 40.22 212 TYR A C 1
ATOM 1685 O O . TYR A 1 212 ? 19.582 -10.536 -39.446 1.00 40.22 212 TYR A O 1
ATOM 1693 N N . THR A 1 213 ? 18.249 -10.502 -41.252 1.00 38.84 213 THR A N 1
ATOM 1694 C CA . THR A 1 213 ? 19.199 -11.072 -42.201 1.00 38.84 213 THR A CA 1
ATOM 1695 C C . THR A 1 213 ? 20.346 -10.083 -42.364 1.00 38.84 213 THR A C 1
ATOM 1697 O O . THR A 1 213 ? 20.302 -9.187 -43.206 1.00 38.84 213 THR A O 1
ATOM 1700 N N . PHE A 1 214 ? 21.370 -10.226 -41.530 1.00 37.12 214 PHE A N 1
ATOM 1701 C CA . PHE A 1 214 ? 22.688 -9.693 -41.797 1.00 37.12 214 PHE A CA 1
ATOM 1702 C C . PHE A 1 214 ? 23.487 -10.837 -42.411 1.00 37.12 214 PHE A C 1
ATOM 1704 O O . PHE A 1 214 ? 23.977 -11.726 -41.721 1.00 37.12 214 PHE A O 1
ATOM 1711 N N . THR A 1 215 ? 23.552 -10.865 -43.739 1.00 44.50 215 THR A N 1
ATOM 1712 C CA . THR A 1 215 ? 24.536 -11.699 -44.426 1.00 44.50 215 THR A CA 1
ATOM 1713 C C . THR A 1 215 ? 25.927 -11.150 -44.121 1.00 44.50 215 THR A C 1
ATOM 1715 O O . THR A 1 215 ? 26.106 -9.934 -44.070 1.00 44.50 215 THR A O 1
ATOM 1718 N N . GLU A 1 216 ? 26.909 -12.039 -43.975 1.00 43.09 216 GLU A N 1
ATOM 1719 C CA . GLU A 1 216 ? 28.323 -11.779 -43.638 1.00 43.09 216 GLU A CA 1
ATOM 1720 C C . GLU A 1 216 ? 29.018 -10.715 -44.522 1.00 43.09 216 GLU A C 1
ATOM 1722 O O . GLU A 1 216 ? 30.089 -10.208 -44.207 1.00 43.09 216 GLU A O 1
ATOM 1727 N N . CYS A 1 217 ? 28.385 -10.298 -45.617 1.00 44.56 217 CYS A N 1
ATOM 1728 C CA . CYS A 1 217 ? 28.780 -9.155 -46.428 1.00 44.56 217 CYS A CA 1
ATOM 1729 C C . CYS A 1 217 ? 27.753 -8.026 -46.250 1.00 44.56 217 CYS A C 1
ATOM 1731 O O . CYS A 1 217 ? 26.699 -8.045 -46.882 1.00 44.56 217 CYS A O 1
ATOM 1733 N N . GLY A 1 218 ? 28.043 -7.040 -45.396 1.00 45.31 218 GLY A N 1
ATOM 1734 C CA . GLY A 1 218 ? 27.146 -5.922 -45.080 1.00 45.31 218 GLY A CA 1
ATOM 1735 C C . GLY A 1 218 ? 26.754 -5.043 -46.279 1.00 45.31 218 GLY A C 1
ATOM 1736 O O . GLY A 1 218 ? 27.305 -3.961 -46.475 1.00 45.31 218 GLY A O 1
ATOM 1737 N N . ARG A 1 219 ? 25.749 -5.460 -47.057 1.00 37.84 219 ARG A N 1
ATOM 1738 C CA . ARG A 1 219 ? 25.028 -4.621 -48.024 1.00 37.84 219 ARG A CA 1
ATOM 1739 C C . ARG A 1 219 ? 23.522 -4.776 -47.841 1.00 37.84 219 ARG A C 1
ATOM 1741 O O . ARG A 1 219 ? 23.003 -5.881 -47.756 1.00 37.84 219 ARG A O 1
ATOM 1748 N N . ARG A 1 220 ? 22.825 -3.638 -47.808 1.00 35.81 220 ARG A N 1
ATOM 1749 C CA . ARG A 1 220 ? 21.362 -3.566 -47.877 1.00 35.81 220 ARG A CA 1
ATOM 1750 C C . ARG A 1 220 ? 20.929 -3.792 -49.326 1.00 35.81 220 ARG A C 1
ATOM 1752 O O . ARG A 1 220 ? 21.465 -3.132 -50.213 1.00 35.81 220 ARG A O 1
ATOM 1759 N N . PHE A 1 221 ? 19.985 -4.701 -49.552 1.00 37.44 221 PHE A N 1
ATOM 1760 C CA . PHE A 1 221 ? 19.337 -4.846 -50.853 1.00 37.44 221 PHE A CA 1
ATOM 1761 C C . PHE A 1 221 ? 18.463 -3.618 -51.138 1.00 37.44 221 PHE A C 1
ATOM 1763 O O . PHE A 1 221 ? 17.660 -3.210 -50.296 1.00 37.44 221 PHE A O 1
ATOM 1770 N N . GLY A 1 222 ? 18.663 -3.044 -52.321 1.00 37.50 222 GLY A N 1
ATOM 1771 C CA . GLY A 1 222 ? 17.662 -2.319 -53.097 1.00 37.50 222 GLY A CA 1
ATOM 1772 C C . GLY A 1 222 ? 17.424 -3.085 -54.390 1.00 37.50 222 GLY A C 1
ATOM 1773 O O . GLY A 1 222 ? 18.308 -3.905 -54.740 1.00 37.50 222 GLY A O 1
#

Radius of gyration: 27.58 Å; chains: 1; bounding box: 93×52×74 Å

Secondary structure (DSSP, 8-state):
--------------------------PPPP------------GGGHHHHHHHHHHHHHHTEEE-EEEEE-TTS-EEEEE-EEEE-SSSTT-EEEE-EEEE--TTHHHHHHHHSTT-HHHHHHHHHHHHHHHHTTT-EEEEEEE-SS--SGGGEEEEEEE--TT-PPPPHHHHHHHHHHHHHHHHHHHHHHHHHHHHHHSHHHHHHHHHHT-----SS-----

Sequence (222 aa):
MRRARGGSERERTGEAERESAQAGPSFPPQGGPHASHRAARSGWFDSVYDDFETICAILGIRLKTRSMRTGGGSSSSKPCIWFSGFYSQGDGACFEGCYRYQQGSIRKIRTHAPLDKELHRIADTLLSVQRRNFYQITAEVSHRGRYCHAYSMDVSVERDSPNYQRLSGDDETIVIEALRDLANWLYRQLEQEYEYLSSNEVVDEALLANAYTFTECGRRFG